Protein AF-A0A497NSB0-F1 (afdb_monomer_lite)

Structure (mmCIF, N/CA/C/O backbone):
data_AF-A0A497NSB0-F1
#
_entry.id   AF-A0A497NSB0-F1
#
loop_
_atom_site.group_PDB
_atom_site.id
_atom_site.type_symbol
_atom_site.label_atom_id
_atom_site.label_alt_id
_atom_site.label_comp_id
_atom_site.label_asym_id
_atom_site.label_entity_id
_atom_site.label_seq_id
_atom_site.pdbx_PDB_ins_code
_atom_site.Cartn_x
_atom_site.Cartn_y
_atom_site.Cartn_z
_atom_site.occupancy
_atom_site.B_iso_or_equiv
_atom_site.auth_seq_id
_atom_site.auth_comp_id
_atom_site.auth_asym_id
_atom_site.auth_atom_id
_atom_site.pdbx_PDB_model_num
ATOM 1 N N . MET A 1 1 ? -25.995 -7.754 39.606 1.00 36.12 1 MET A N 1
ATOM 2 C CA . MET A 1 1 ? -25.598 -6.367 39.966 1.00 36.12 1 MET A CA 1
ATOM 3 C C . MET A 1 1 ? -24.082 -6.170 40.110 1.00 36.12 1 MET A C 1
ATOM 5 O O . MET A 1 1 ? -23.607 -5.131 39.674 1.00 36.12 1 MET A O 1
ATOM 9 N N . LYS A 1 2 ? -23.304 -7.130 40.652 1.00 32.72 2 LYS A N 1
ATOM 10 C CA . LYS A 1 2 ? -21.825 -7.036 40.738 1.00 32.72 2 LYS A CA 1
ATOM 11 C C . LYS A 1 2 ? -21.114 -6.939 39.370 1.00 32.72 2 LYS A C 1
ATOM 13 O O . LYS A 1 2 ? -20.174 -6.161 39.252 1.00 32.72 2 LYS A O 1
ATOM 18 N N . ASP A 1 3 ? -21.610 -7.615 38.331 1.00 41.94 3 ASP A N 1
ATOM 19 C CA . ASP A 1 3 ? -20.994 -7.582 36.987 1.00 41.94 3 ASP A CA 1
ATOM 20 C C . ASP A 1 3 ? -21.084 -6.221 36.283 1.00 41.94 3 ASP A C 1
ATOM 22 O O . ASP A 1 3 ? -20.137 -5.790 35.626 1.00 41.94 3 ASP A O 1
ATOM 26 N N . ILE A 1 4 ? -22.181 -5.488 36.492 1.00 39.81 4 ILE A N 1
ATOM 27 C CA . ILE A 1 4 ? -22.395 -4.161 35.889 1.00 39.81 4 ILE A CA 1
ATOM 28 C C . ILE A 1 4 ? -21.372 -3.150 36.432 1.00 39.81 4 ILE A C 1
ATOM 30 O O . ILE A 1 4 ? -20.898 -2.282 35.699 1.00 39.81 4 ILE A O 1
ATOM 34 N N . PHE A 1 5 ? -20.983 -3.275 37.706 1.00 39.66 5 PHE A N 1
ATOM 35 C CA . PHE A 1 5 ? -19.960 -2.424 38.319 1.00 39.66 5 PHE A CA 1
ATOM 36 C C . PHE A 1 5 ? -18.545 -2.726 37.799 1.00 39.66 5 PHE A C 1
ATOM 38 O O . PHE A 1 5 ? -17.759 -1.797 37.602 1.00 39.66 5 PHE A O 1
ATOM 45 N N . GLU A 1 6 ? -18.222 -3.992 37.533 1.00 47.19 6 GLU A N 1
ATOM 46 C CA . GLU A 1 6 ? -16.928 -4.398 36.965 1.00 47.19 6 GLU A CA 1
ATOM 47 C C . GLU A 1 6 ? -16.789 -3.984 35.488 1.00 47.19 6 GLU A C 1
ATOM 49 O O . GLU A 1 6 ? -15.752 -3.453 35.083 1.00 47.19 6 GLU A O 1
ATOM 54 N N . GLU A 1 7 ? -17.846 -4.102 34.681 1.00 45.88 7 GLU A N 1
ATOM 55 C CA . GLU A 1 7 ? -17.851 -3.560 33.313 1.00 45.88 7 GLU A CA 1
ATOM 56 C C . GLU A 1 7 ? -17.841 -2.024 33.288 1.00 45.88 7 GLU A C 1
ATOM 58 O O . GLU A 1 7 ? -17.141 -1.413 32.476 1.00 45.88 7 GLU A O 1
ATOM 63 N N . ALA A 1 8 ? -18.525 -1.373 34.233 1.00 41.66 8 ALA A N 1
ATOM 64 C CA . ALA A 1 8 ? -18.481 0.077 34.396 1.00 41.66 8 ALA A CA 1
ATOM 65 C C . ALA A 1 8 ? -17.082 0.608 34.750 1.00 41.66 8 ALA A C 1
ATOM 67 O O . ALA A 1 8 ? -16.730 1.709 34.320 1.00 41.66 8 ALA A O 1
ATOM 68 N N . LYS A 1 9 ? -16.267 -0.148 35.499 1.00 46.84 9 LYS A N 1
ATOM 69 C CA . LYS A 1 9 ? -14.865 0.217 35.764 1.00 46.84 9 LYS A CA 1
ATOM 70 C C . LYS A 1 9 ? -14.025 0.214 34.486 1.00 46.84 9 LYS A C 1
ATOM 72 O O . LYS A 1 9 ? -13.183 1.095 34.329 1.00 46.84 9 LYS A O 1
ATOM 77 N N . LYS A 1 10 ? -14.282 -0.704 33.546 1.00 48.66 10 LYS A N 1
ATOM 78 C CA . LYS A 1 10 ? -13.582 -0.757 32.245 1.00 48.66 10 LYS A CA 1
ATOM 79 C C . LYS A 1 10 ? -13.880 0.472 31.371 1.00 48.66 10 LYS A C 1
ATOM 81 O O . LYS A 1 10 ? -13.028 0.900 30.599 1.00 48.66 10 LYS A O 1
ATOM 86 N N . LEU A 1 11 ? -15.049 1.090 31.556 1.00 44.16 11 LEU A N 1
ATOM 87 C CA . LEU A 1 11 ? -15.481 2.334 30.901 1.00 44.16 11 LEU A CA 1
ATOM 88 C C . LEU A 1 11 ? -14.906 3.618 31.526 1.00 44.16 11 LEU A C 1
ATOM 90 O O . LEU A 1 11 ? -15.090 4.699 30.967 1.00 44.16 11 LEU A O 1
ATOM 94 N N . LYS A 1 12 ? -14.224 3.541 32.676 1.00 46.94 12 LYS A N 1
ATOM 95 C CA . LYS A 1 12 ? -13.710 4.716 33.405 1.00 46.94 12 LYS A CA 1
ATOM 96 C C . LYS A 1 12 ? -12.605 5.466 32.650 1.00 46.94 12 LYS A C 1
ATOM 98 O O . LYS A 1 12 ? -12.445 6.665 32.849 1.00 46.94 12 LYS A O 1
ATOM 103 N N . ASN A 1 13 ? -11.900 4.770 31.759 1.00 47.97 13 ASN A N 1
ATOM 104 C CA . ASN A 1 13 ? -10.745 5.296 31.026 1.00 47.97 13 ASN A CA 1
ATOM 105 C C . ASN A 1 13 ? -11.011 5.498 29.527 1.00 47.97 13 ASN A C 1
ATOM 107 O O . ASN A 1 13 ? -10.082 5.785 28.775 1.00 47.97 13 ASN A O 1
ATOM 111 N N . VAL A 1 14 ? -12.257 5.328 29.078 1.00 47.72 14 VAL A N 1
ATOM 112 C CA . VAL A 1 14 ? -12.631 5.582 27.686 1.00 47.72 14 VAL A CA 1
ATOM 113 C C . VAL A 1 14 ? -13.105 7.033 27.584 1.00 47.72 14 VAL A C 1
ATOM 115 O O . VAL A 1 14 ? -13.925 7.498 28.372 1.00 47.72 14 VAL A O 1
ATOM 118 N N . TYR A 1 15 ? -12.536 7.777 26.643 1.00 49.31 15 TYR A N 1
ATOM 119 C CA . TYR A 1 15 ? -12.946 9.142 26.337 1.00 49.31 15 TYR A CA 1
ATOM 120 C C . TYR A 1 15 ? -13.558 9.145 24.940 1.00 49.31 15 TYR A C 1
ATOM 122 O O . TYR A 1 15 ? -12.988 8.567 24.015 1.00 49.31 15 TYR A O 1
ATOM 130 N N . LEU A 1 16 ? -14.723 9.769 24.788 1.00 43.72 16 LEU A N 1
ATOM 131 C CA . LEU A 1 16 ? -15.348 10.005 23.492 1.00 43.72 16 LEU A CA 1
ATOM 132 C C . LEU A 1 16 ? -15.053 11.429 23.046 1.00 43.72 16 LEU A C 1
ATOM 134 O O . LEU A 1 16 ? -15.130 12.364 23.842 1.00 43.72 16 LEU A O 1
ATOM 138 N N . GLN A 1 17 ? -14.721 11.583 21.772 1.00 40.31 17 GLN A N 1
ATOM 139 C CA . GLN A 1 17 ? -14.584 12.890 21.156 1.00 40.31 17 GLN A CA 1
ATOM 140 C C . GLN A 1 17 ? -15.981 13.402 20.790 1.00 40.31 17 GLN A C 1
ATOM 142 O O . GLN A 1 17 ? -16.708 12.751 20.042 1.00 40.31 17 GLN A O 1
ATOM 147 N N . LEU A 1 18 ? -16.362 14.534 21.370 1.00 44.06 18 LEU A N 1
ATOM 148 C CA . LEU A 1 18 ? -17.587 15.261 21.065 1.00 44.06 18 LEU A CA 1
ATOM 149 C C . LEU A 1 18 ? -17.454 15.961 19.706 1.00 44.06 18 LEU A C 1
ATOM 151 O O . LEU A 1 18 ? -16.346 16.186 19.217 1.00 44.06 18 LEU A O 1
ATOM 155 N N . GLU A 1 19 ? -18.582 16.351 19.114 1.00 37.16 19 GLU A N 1
ATOM 156 C CA . GLU A 1 19 ? -18.615 17.023 17.804 1.00 37.16 19 GLU A CA 1
ATOM 157 C C . GLU A 1 19 ? -17.865 18.366 17.777 1.00 37.16 19 GLU A C 1
ATOM 159 O O . GLU A 1 19 ? -17.423 18.807 16.723 1.00 37.16 19 GLU A O 1
ATOM 164 N N . ASP A 1 20 ? -17.649 18.991 18.936 1.00 41.91 20 ASP A N 1
ATOM 165 C CA . ASP A 1 20 ? -16.843 20.208 19.079 1.00 41.91 20 ASP A CA 1
ATOM 166 C C . ASP A 1 20 ? -15.342 19.938 19.314 1.00 41.91 20 ASP A C 1
ATOM 168 O O . ASP A 1 20 ? -14.581 20.841 19.666 1.00 41.91 20 ASP A O 1
ATOM 172 N N . GLY A 1 21 ? -14.911 18.686 19.146 1.00 37.88 21 GLY A N 1
ATOM 173 C CA . GLY A 1 21 ? -13.523 18.252 19.265 1.00 37.88 21 GLY A CA 1
ATOM 174 C C . GLY A 1 21 ? -13.048 17.990 20.695 1.00 37.88 21 GLY A C 1
ATOM 175 O O . GLY A 1 21 ? -11.923 17.511 20.870 1.00 37.88 21 GLY A O 1
ATOM 176 N N . ARG A 1 22 ? -13.870 18.254 21.721 1.00 44.09 22 ARG A N 1
ATOM 177 C CA . ARG A 1 22 ? -13.513 18.003 23.126 1.00 44.09 22 ARG A CA 1
ATOM 178 C C . ARG A 1 22 ? -13.652 16.529 23.487 1.00 44.09 22 ARG A C 1
ATOM 180 O O . ARG A 1 22 ? -14.533 15.836 22.998 1.00 44.09 22 ARG A O 1
ATOM 187 N N . TRP A 1 23 ? -12.806 16.053 24.395 1.00 45.69 23 TRP A N 1
ATOM 188 C CA . TRP A 1 23 ? -12.858 14.681 24.899 1.00 45.69 23 TRP A CA 1
ATOM 189 C C . TRP A 1 23 ? -13.659 14.619 26.201 1.00 45.69 23 TRP A C 1
ATOM 191 O O . TRP A 1 23 ? -13.337 15.317 27.161 1.00 45.69 23 TRP A O 1
ATOM 201 N N . ALA A 1 24 ? -14.690 13.777 26.242 1.00 45.97 24 ALA A N 1
ATOM 202 C CA . ALA A 1 24 ? -15.522 13.544 27.416 1.00 45.97 24 ALA A CA 1
ATOM 203 C C . ALA A 1 24 ? -15.362 12.098 27.909 1.00 45.97 24 ALA A C 1
ATOM 205 O O . ALA A 1 24 ? -15.424 11.173 27.099 1.00 45.97 24 ALA A O 1
ATOM 206 N N . PRO A 1 25 ? -15.174 11.862 29.218 1.00 48.34 25 PRO A N 1
ATOM 207 C CA . PRO A 1 25 ? -15.117 10.505 29.748 1.00 48.34 25 PRO A CA 1
ATOM 208 C C . PRO A 1 25 ? -16.469 9.806 29.546 1.00 48.34 25 PRO A C 1
ATOM 210 O O . PRO A 1 25 ? -17.513 10.413 29.777 1.00 48.34 25 PRO A O 1
ATOM 213 N N . THR A 1 26 ? -16.483 8.517 29.190 1.00 46.84 26 THR A N 1
ATOM 214 C CA . THR A 1 26 ? -17.727 7.727 29.024 1.00 46.84 26 THR A CA 1
ATOM 215 C C . THR A 1 26 ? -18.596 7.695 30.278 1.00 46.84 26 THR A C 1
ATOM 217 O O . THR A 1 26 ? -19.796 7.454 30.196 1.00 46.84 26 THR A O 1
ATOM 220 N N . LEU A 1 27 ? -18.020 7.984 31.446 1.00 46.16 27 LEU A N 1
ATOM 221 C CA . LEU A 1 27 ? -18.771 8.173 32.686 1.00 46.16 27 LEU A CA 1
ATOM 222 C C . LEU A 1 27 ? -19.719 9.380 32.648 1.00 46.16 27 LEU A C 1
ATOM 224 O O . LEU A 1 27 ? -20.759 9.323 33.289 1.00 46.16 27 LEU A O 1
ATOM 228 N N . ALA A 1 28 ? -19.409 10.426 31.876 1.00 43.34 28 ALA A N 1
ATOM 229 C CA . ALA A 1 28 ? -20.281 11.588 31.693 1.00 43.34 28 ALA A CA 1
ATOM 230 C C . ALA A 1 28 ? -21.483 11.303 30.768 1.00 43.34 28 ALA A C 1
ATOM 232 O O . ALA A 1 28 ? -22.428 12.085 30.738 1.00 43.34 28 ALA A O 1
ATOM 233 N N . LEU A 1 29 ? -21.456 10.188 30.027 1.00 41.75 29 LEU A N 1
ATOM 234 C CA . LEU A 1 29 ? -22.508 9.778 29.088 1.00 41.75 29 LEU A CA 1
ATOM 235 C C . LEU A 1 29 ? -23.541 8.834 29.700 1.00 41.75 29 LEU A C 1
ATOM 237 O O . LEU A 1 29 ? -24.549 8.541 29.067 1.00 41.75 29 LEU A O 1
ATOM 241 N N . LYS A 1 30 ? -23.348 8.406 30.951 1.00 42.56 30 LYS A N 1
ATOM 242 C CA . LYS A 1 30 ? -24.350 7.632 31.697 1.00 42.56 30 LYS A CA 1
ATOM 243 C C . LYS A 1 30 ? -25.571 8.467 32.118 1.00 42.56 30 LYS A C 1
ATOM 245 O O . LYS A 1 30 ? -26.375 7.989 32.903 1.00 42.56 30 LYS A O 1
ATOM 250 N N . CYS A 1 31 ? -25.691 9.707 31.644 1.00 45.09 31 CYS A N 1
ATOM 251 C CA . CYS A 1 31 ? -26.322 10.789 32.394 1.00 45.09 31 CYS A CA 1
ATOM 252 C C . CYS A 1 31 ? -27.455 11.529 31.666 1.00 45.09 31 CYS A C 1
ATOM 254 O O . CYS A 1 31 ? -27.660 12.698 31.983 1.00 45.09 31 CYS A O 1
ATOM 256 N N . MET A 1 32 ? -28.171 10.941 30.697 1.00 38.41 32 MET A N 1
ATOM 257 C CA . MET A 1 32 ? -29.323 11.630 30.084 1.00 38.41 32 MET A CA 1
ATOM 258 C C . MET A 1 32 ? -30.485 10.697 29.747 1.00 38.41 32 MET A C 1
ATOM 260 O O . MET A 1 32 ? -30.295 9.659 29.119 1.00 38.41 32 MET A O 1
ATOM 264 N N . GLU A 1 33 ? -31.689 11.123 30.139 1.00 38.66 33 GLU A N 1
ATOM 265 C CA . GLU A 1 33 ? -32.969 10.559 29.706 1.00 38.66 33 GLU A CA 1
ATOM 266 C C . GLU A 1 33 ? -33.046 10.490 28.174 1.00 38.66 33 GLU A C 1
ATOM 268 O O . GLU A 1 33 ? -32.711 11.441 27.460 1.00 38.66 33 GLU A O 1
ATOM 273 N N . THR A 1 34 ? -33.536 9.366 27.665 1.00 39.12 34 THR A N 1
ATOM 274 C CA . THR A 1 34 ? -33.601 9.035 26.236 1.00 39.12 34 THR A CA 1
ATOM 275 C C . THR A 1 34 ? -34.420 10.051 25.424 1.00 39.12 34 THR A C 1
ATOM 277 O O . THR A 1 34 ? -34.081 10.338 24.275 1.00 39.12 34 THR A O 1
ATOM 280 N N . GLU A 1 35 ? -35.459 10.650 26.022 1.00 40.38 35 GLU A N 1
ATOM 281 C CA . GLU A 1 35 ? -36.267 11.737 25.434 1.00 40.38 35 GLU A CA 1
ATOM 282 C C . GLU A 1 35 ? -35.458 13.033 25.256 1.00 40.38 35 GLU A C 1
ATOM 284 O O . GLU A 1 35 ? -35.566 13.697 24.223 1.00 40.38 35 GLU A O 1
ATOM 289 N N . PHE A 1 36 ? -34.579 13.365 26.208 1.00 41.31 36 PHE A N 1
ATOM 290 C CA . PHE A 1 36 ? -33.724 14.554 26.147 1.00 41.31 36 PHE A CA 1
ATOM 291 C C . PHE A 1 36 ? -32.676 14.440 25.028 1.00 41.31 36 PHE A C 1
ATOM 293 O O . PHE A 1 36 ? -32.419 15.402 24.301 1.00 41.31 36 PHE A O 1
ATOM 300 N N . VAL A 1 37 ? -32.125 13.238 24.832 1.00 41.31 37 VAL A N 1
ATOM 301 C CA . VAL A 1 37 ? -31.164 12.931 23.761 1.00 41.31 37 VAL A CA 1
ATOM 302 C C . VAL A 1 37 ? -31.851 12.912 22.386 1.00 41.31 37 VAL A C 1
ATOM 304 O O . VAL A 1 37 ? -31.350 13.521 21.439 1.00 41.31 37 VAL A O 1
ATOM 307 N N . LYS A 1 38 ? -33.037 12.296 22.265 1.00 39.12 38 LYS A N 1
ATOM 308 C CA . LYS A 1 38 ? -33.785 12.224 20.994 1.00 39.12 38 LYS A CA 1
ATOM 309 C C . LYS A 1 38 ? -34.320 13.582 20.517 1.00 39.12 38 LYS A C 1
ATOM 311 O O . LYS A 1 38 ? -34.254 13.864 19.318 1.00 39.12 38 LYS A O 1
ATOM 316 N N . LYS A 1 39 ? -34.802 14.452 21.417 1.00 37.38 39 LYS A N 1
ATOM 317 C CA . LYS A 1 39 ? -35.298 15.792 21.035 1.00 37.38 39 LYS A CA 1
ATOM 318 C C . LYS A 1 39 ? -34.188 16.773 20.651 1.00 37.38 39 LYS A C 1
ATOM 320 O O . LYS A 1 39 ? -34.422 17.598 19.773 1.00 37.38 39 LYS A O 1
ATOM 325 N N . LYS A 1 40 ? -32.990 16.685 21.246 1.00 36.66 40 LYS A N 1
ATOM 326 C CA . LYS A 1 40 ? -31.889 17.628 20.960 1.00 36.66 40 LYS A CA 1
ATOM 327 C C . LYS A 1 40 ? -30.960 17.231 19.815 1.00 36.66 40 LYS A C 1
ATOM 329 O O . LYS A 1 40 ? -30.409 18.118 19.176 1.00 36.66 40 LYS A O 1
ATOM 334 N N . ILE A 1 41 ? -30.796 15.940 19.515 1.00 39.97 41 ILE A N 1
ATOM 335 C CA . ILE A 1 41 ? -29.935 15.523 18.392 1.00 39.97 41 ILE A CA 1
ATOM 336 C C . ILE A 1 41 ? -30.597 15.819 17.037 1.00 39.97 41 ILE A C 1
ATOM 338 O O . ILE A 1 41 ? -29.901 16.080 16.062 1.00 39.97 41 ILE A O 1
ATOM 342 N N . SER A 1 42 ? -31.934 15.851 16.960 1.00 37.31 42 SER A N 1
ATOM 343 C CA . SER A 1 42 ? -32.616 16.140 15.691 1.00 37.31 42 SER A CA 1
ATOM 344 C C . SER A 1 42 ? -32.754 17.634 15.380 1.00 37.31 42 SER A C 1
ATOM 346 O O . SER A 1 42 ? -32.806 17.988 14.202 1.00 37.31 42 SER A O 1
ATOM 348 N N . LYS A 1 43 ? -32.785 18.526 16.385 1.00 34.41 43 LYS A N 1
ATOM 349 C CA . LYS A 1 43 ? -32.864 19.984 16.185 1.00 34.41 43 LYS A CA 1
ATOM 350 C C . LYS A 1 43 ? -32.191 20.744 17.343 1.00 34.41 43 LYS A C 1
ATOM 352 O O . LYS A 1 43 ? -32.698 20.740 18.457 1.00 34.41 43 LYS A O 1
ATOM 357 N N . TYR A 1 44 ? -31.120 21.473 17.021 1.00 33.12 44 TYR A N 1
ATOM 358 C CA . TYR A 1 44 ? -30.383 22.459 17.837 1.00 33.12 44 TYR A CA 1
ATOM 359 C C . TYR A 1 44 ? -29.307 21.962 18.826 1.00 33.12 44 TYR A C 1
ATOM 361 O O . TYR A 1 44 ? -29.580 21.494 19.929 1.00 33.12 44 TYR A O 1
ATOM 369 N N . PHE A 1 45 ? -28.056 22.230 18.426 1.00 37.50 45 PHE A N 1
ATOM 370 C CA . PHE A 1 45 ? -26.989 22.892 19.192 1.00 37.50 45 PHE A CA 1
ATOM 371 C C . PHE A 1 45 ? -27.120 22.928 20.726 1.00 37.50 45 PHE A C 1
ATOM 373 O O . PHE A 1 45 ? -28.032 23.533 21.281 1.00 37.50 45 PHE A O 1
ATOM 380 N N . GLY A 1 46 ? -26.063 22.456 21.395 1.00 43.50 46 GLY A N 1
ATOM 381 C CA . GLY A 1 46 ? -25.554 23.075 22.620 1.00 43.50 46 GLY A CA 1
ATOM 382 C C . GLY A 1 46 ? -26.423 22.902 23.865 1.00 43.50 46 GLY A C 1
ATOM 383 O O . GLY A 1 46 ? -27.454 23.543 24.060 1.00 43.50 46 GLY A O 1
ATOM 384 N N . ILE A 1 47 ? -25.957 22.090 24.806 1.00 41.09 47 ILE A N 1
ATOM 385 C CA . ILE A 1 47 ? -26.367 22.269 26.199 1.00 41.09 47 ILE A CA 1
ATOM 386 C C . ILE A 1 47 ? -25.664 23.542 26.697 1.00 41.09 47 ILE A C 1
ATOM 388 O O . ILE A 1 47 ? -24.432 23.602 26.632 1.00 41.09 47 ILE A O 1
ATOM 392 N N . PRO A 1 48 ? -26.395 24.570 27.168 1.00 45.34 48 PRO A N 1
ATOM 393 C CA . PRO A 1 48 ? -25.778 25.764 27.732 1.00 45.34 48 PRO A CA 1
ATOM 394 C C . PRO A 1 48 ? -24.838 25.382 28.880 1.00 45.34 48 PRO A C 1
ATOM 396 O O . PRO A 1 48 ? -25.201 24.570 29.732 1.00 45.34 48 PRO A O 1
ATOM 399 N N . ARG A 1 49 ? -23.638 25.976 28.942 1.00 45.91 49 ARG A N 1
ATOM 400 C CA . ARG A 1 49 ? -22.668 25.714 30.027 1.00 45.91 49 ARG A CA 1
ATOM 401 C C . ARG A 1 49 ? -23.298 25.852 31.418 1.00 45.91 49 ARG A C 1
ATOM 403 O O . ARG A 1 49 ? -22.987 25.059 32.297 1.00 45.91 49 ARG A O 1
ATOM 410 N N . SER A 1 50 ? -24.208 26.807 31.600 1.00 39.44 50 SER A N 1
ATOM 411 C CA . SER A 1 50 ? -24.956 27.017 32.846 1.00 39.44 50 SER A CA 1
ATOM 412 C C . SER A 1 50 ? -25.773 25.794 33.272 1.00 39.44 50 SER A C 1
ATOM 414 O O . SER A 1 50 ? -25.749 25.432 34.444 1.00 39.44 50 SER A O 1
ATOM 416 N N . MET A 1 51 ? -26.421 25.100 32.331 1.00 43.59 51 MET A N 1
ATOM 417 C CA . MET A 1 51 ? -27.141 23.854 32.615 1.00 43.59 51 MET A CA 1
ATOM 418 C C . MET A 1 51 ? -26.185 22.720 32.993 1.00 43.59 51 MET A C 1
ATOM 420 O O . MET A 1 51 ? -26.497 21.944 33.887 1.00 43.59 51 MET A O 1
ATOM 424 N N . ILE A 1 52 ? -24.996 22.652 32.383 1.00 46.41 52 ILE A N 1
ATOM 425 C CA . ILE A 1 52 ? -23.966 21.662 32.748 1.00 46.41 52 ILE A CA 1
ATOM 426 C C . ILE A 1 52 ? -23.474 21.898 34.182 1.00 46.41 52 ILE A C 1
ATOM 428 O O . ILE A 1 52 ? -23.342 20.946 34.953 1.00 46.41 52 ILE A O 1
ATOM 432 N N . PHE A 1 53 ? -23.222 23.156 34.558 1.00 44.50 53 PHE A N 1
ATOM 433 C CA . PHE A 1 53 ? -22.792 23.509 35.913 1.00 44.50 53 PHE A CA 1
ATOM 434 C C . PHE A 1 53 ? -23.887 23.266 36.953 1.00 44.50 53 PHE A C 1
ATOM 436 O O . PHE A 1 53 ? -23.595 22.693 38.001 1.00 44.50 53 PHE A O 1
ATOM 443 N N . ALA A 1 54 ? -25.138 23.624 36.651 1.00 42.19 54 ALA A N 1
ATOM 444 C CA . ALA A 1 54 ? -26.278 23.368 37.527 1.00 42.19 54 ALA A CA 1
ATOM 445 C C . ALA A 1 54 ? -26.505 21.864 37.735 1.00 42.19 54 ALA A C 1
ATOM 447 O O . ALA A 1 54 ? -26.606 21.410 38.870 1.00 42.19 54 ALA A O 1
ATOM 448 N N . LEU A 1 55 ? -26.482 21.070 36.660 1.00 45.72 55 LEU A N 1
ATOM 449 C CA . LEU A 1 55 ? -26.608 19.615 36.746 1.00 45.72 55 LEU A CA 1
ATOM 450 C C . LEU A 1 55 ? -25.450 19.008 37.553 1.00 45.72 55 LEU A C 1
ATOM 452 O O . LEU A 1 55 ? -25.667 18.181 38.430 1.00 45.72 55 LEU A O 1
ATOM 456 N N . SER A 1 56 ? -24.217 19.473 37.325 1.00 44.50 56 SER A N 1
ATOM 457 C CA . SER A 1 56 ? -23.041 19.033 38.090 1.00 44.50 56 SER A CA 1
ATOM 458 C C . SER A 1 56 ? -23.146 19.374 39.579 1.00 44.50 56 SER A C 1
ATOM 460 O O . SER A 1 56 ? -22.722 18.581 40.416 1.00 44.50 56 SER A O 1
ATOM 462 N N . TYR A 1 57 ? -23.696 20.542 39.920 1.00 42.44 57 TYR A N 1
ATOM 463 C CA . TYR A 1 57 ? -23.942 20.949 41.302 1.00 42.44 57 TYR A CA 1
ATOM 464 C C . TYR A 1 57 ? -25.004 20.060 41.961 1.00 42.44 57 TYR A C 1
ATOM 466 O O . TYR A 1 57 ? -24.748 19.506 43.027 1.00 42.44 57 TYR A O 1
ATOM 474 N N . LEU A 1 58 ? -26.142 19.847 41.295 1.00 39.94 58 LEU A N 1
ATOM 475 C CA . LEU A 1 58 ? -27.232 19.002 41.796 1.00 39.94 58 LEU A CA 1
ATOM 476 C C . LEU A 1 58 ? -26.782 17.553 42.026 1.00 39.94 58 LEU A C 1
ATOM 478 O O . LEU A 1 58 ? -27.122 16.962 43.045 1.00 39.94 58 LEU A O 1
ATOM 482 N N . LEU A 1 59 ? -25.950 17.008 41.133 1.00 45.16 59 LEU A N 1
ATOM 483 C CA . LEU A 1 59 ? -25.365 15.674 41.285 1.00 45.16 59 LEU A CA 1
ATOM 484 C C . LEU A 1 59 ? -24.352 15.600 42.437 1.00 45.16 59 LEU A C 1
ATOM 486 O O . LEU A 1 59 ? -24.361 14.638 43.198 1.00 45.16 59 LEU A O 1
ATOM 490 N N . LYS A 1 60 ? -23.481 16.610 42.594 1.00 43.91 60 LYS A N 1
ATOM 491 C CA . LYS A 1 60 ? -22.482 16.644 43.681 1.00 43.91 60 LYS A CA 1
ATOM 492 C C . LYS A 1 60 ? -23.111 16.748 45.066 1.00 43.91 60 LYS A C 1
ATOM 494 O O . LYS A 1 60 ? -22.566 16.192 46.010 1.00 43.91 60 LYS A O 1
ATOM 499 N N . GLN A 1 61 ? -24.216 17.476 45.178 1.00 44.41 61 GLN A N 1
ATOM 500 C CA . GLN A 1 61 ? -24.935 17.661 46.438 1.00 44.41 61 GLN A CA 1
ATOM 501 C C . GLN A 1 61 ? -25.959 16.544 46.712 1.00 44.41 61 GLN A C 1
ATOM 503 O O . GLN A 1 61 ? -26.642 16.580 47.729 1.00 44.41 61 GLN A O 1
ATOM 508 N N . GLY A 1 62 ? -26.088 15.557 45.815 1.00 36.50 62 GLY A N 1
ATOM 509 C CA . GLY A 1 62 ? -27.039 14.451 45.962 1.00 36.50 62 GLY A CA 1
ATOM 510 C C . GLY A 1 62 ? -28.507 14.836 45.741 1.00 36.50 62 GLY A C 1
ATOM 511 O O . GLY A 1 62 ? -29.392 14.034 46.015 1.00 36.50 62 GLY A O 1
ATOM 512 N N . TYR A 1 63 ? -28.781 16.039 45.226 1.00 36.47 63 TYR A N 1
ATOM 513 C CA . TYR A 1 63 ? -30.133 16.512 44.893 1.00 36.47 63 TYR A CA 1
ATOM 514 C C . TYR A 1 63 ? -30.676 15.929 43.585 1.00 36.47 63 TYR A C 1
ATOM 516 O O . TYR A 1 63 ? -31.861 16.055 43.290 1.00 36.47 63 TYR A O 1
ATOM 524 N N . ALA A 1 64 ? -29.8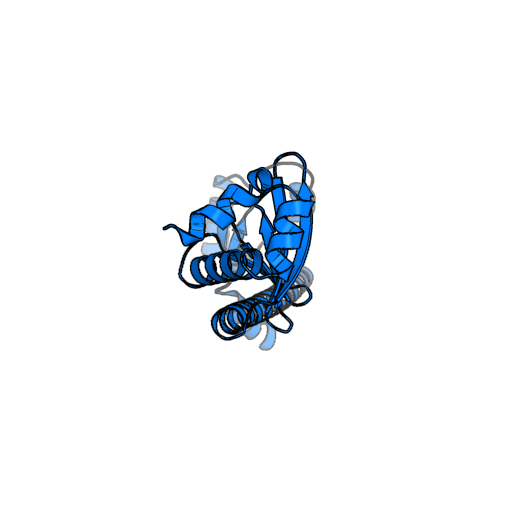12 15.301 42.794 1.00 35.88 64 ALA A N 1
ATOM 525 C CA . ALA A 1 64 ? -30.180 14.520 41.629 1.00 35.88 64 ALA A CA 1
ATOM 526 C C . ALA A 1 64 ? -29.381 13.213 41.634 1.00 35.88 64 ALA A C 1
ATOM 528 O O . ALA A 1 64 ? -28.206 13.197 42.004 1.00 35.88 64 ALA A O 1
ATOM 529 N N . GLU A 1 65 ? -30.003 12.126 41.188 1.00 40.53 65 GLU A N 1
ATOM 530 C CA . GLU A 1 65 ? -29.364 10.821 41.048 1.00 40.53 65 GLU A CA 1
ATOM 531 C C . GLU A 1 65 ? -29.407 10.396 39.578 1.00 40.53 65 GLU A C 1
ATOM 533 O O . GLU A 1 65 ? -30.452 10.443 38.928 1.00 40.53 65 GLU A O 1
ATOM 538 N N . ILE A 1 66 ? -28.262 9.976 39.039 1.00 49.12 66 ILE A N 1
ATOM 539 C CA . ILE A 1 66 ? -28.203 9.384 37.703 1.00 49.12 66 ILE A CA 1
ATOM 540 C C . ILE A 1 66 ? -28.548 7.906 37.834 1.00 49.12 66 ILE A C 1
ATOM 542 O O . ILE A 1 66 ? -27.724 7.101 38.275 1.00 49.12 66 ILE A O 1
ATOM 546 N N . LYS A 1 67 ? -29.757 7.537 37.414 1.00 47.12 67 LYS A N 1
ATOM 547 C CA . LYS A 1 67 ? -30.135 6.131 37.286 1.00 47.12 67 LYS A CA 1
ATOM 548 C C . LYS A 1 67 ? -29.576 5.582 35.982 1.00 47.12 67 LYS A C 1
ATOM 550 O O . LYS A 1 67 ? -29.905 6.060 34.901 1.00 47.12 67 LYS A O 1
ATOM 555 N N . VAL A 1 68 ? -28.727 4.563 36.094 1.00 49.88 68 VAL A N 1
ATOM 556 C CA . VAL A 1 68 ? -28.291 3.776 34.938 1.00 49.88 68 VAL A CA 1
ATOM 557 C C . VAL A 1 68 ? -29.525 3.062 34.401 1.00 49.88 68 VAL A C 1
ATOM 559 O O . VAL A 1 68 ? -30.028 2.144 35.047 1.00 49.88 68 VAL A O 1
ATOM 562 N N . THR A 1 69 ? -30.042 3.506 33.258 1.00 58.38 69 THR A N 1
ATOM 563 C CA . THR A 1 69 ? -31.141 2.797 32.602 1.00 58.38 69 THR A CA 1
ATOM 564 C C . THR A 1 69 ? -30.596 1.595 31.840 1.00 58.38 69 THR A C 1
ATOM 566 O O . THR A 1 69 ? -29.430 1.572 31.421 1.00 58.38 69 THR A O 1
ATOM 569 N N . GLN A 1 70 ? -31.445 0.586 31.662 1.00 52.81 70 GLN A N 1
ATOM 570 C CA . GLN A 1 70 ? -31.111 -0.595 30.874 1.00 52.81 70 GLN A CA 1
ATOM 571 C C . GLN A 1 70 ? -30.749 -0.202 29.431 1.00 52.81 70 GLN A C 1
ATOM 573 O O . GLN A 1 70 ? -29.759 -0.702 28.896 1.00 52.81 70 GLN A O 1
ATOM 578 N N . GLU A 1 71 ? -31.451 0.772 28.837 1.00 50.31 71 GLU A N 1
ATOM 579 C CA . GLU A 1 71 ? -31.149 1.221 27.472 1.00 50.31 71 GLU A CA 1
ATOM 580 C C . GLU A 1 71 ? -29.787 1.926 27.378 1.00 50.31 71 GLU A C 1
ATOM 582 O O . GLU A 1 71 ? -29.050 1.741 26.409 1.00 50.31 71 GLU A O 1
ATOM 587 N N . GLY A 1 72 ? -29.409 2.710 28.396 1.00 51.25 72 GLY A N 1
ATOM 588 C CA . GLY A 1 72 ? -28.097 3.360 28.454 1.00 51.25 72 GLY A CA 1
ATOM 589 C C . GLY A 1 72 ? -26.944 2.357 28.566 1.00 51.25 72 GLY A C 1
ATOM 590 O O . GLY A 1 72 ? -25.880 2.555 27.969 1.00 51.25 72 GLY A O 1
ATOM 591 N N . TYR A 1 73 ? -27.156 1.254 29.290 1.00 54.56 73 TYR A N 1
ATOM 592 C CA . TYR A 1 73 ? -26.202 0.147 29.363 1.00 54.56 73 TYR A CA 1
ATOM 593 C C . TYR A 1 73 ? -26.065 -0.575 28.013 1.00 54.56 73 TYR A C 1
ATOM 595 O O . TYR A 1 73 ? -24.944 -0.781 27.543 1.00 54.56 73 TYR A O 1
ATOM 603 N N . GLU A 1 74 ? -27.180 -0.897 27.355 1.00 57.12 74 GLU A N 1
ATOM 604 C CA . GLU A 1 74 ? -27.186 -1.565 26.046 1.00 57.12 74 GLU A CA 1
ATOM 605 C C . GLU A 1 74 ? -26.511 -0.721 24.958 1.00 57.12 74 GLU A C 1
ATOM 607 O O . GLU A 1 74 ? -25.695 -1.237 24.190 1.00 57.12 74 GLU A O 1
ATOM 612 N N . PHE A 1 75 ? -26.753 0.594 24.950 1.00 61.78 75 PHE A N 1
ATOM 613 C CA . PHE A 1 75 ? -26.074 1.527 24.049 1.00 61.78 75 PHE A CA 1
ATOM 614 C C . PHE A 1 75 ? -24.552 1.537 24.262 1.00 61.78 75 PHE A C 1
ATOM 616 O O . PHE A 1 75 ? -23.780 1.391 23.309 1.00 61.78 75 PHE A O 1
ATOM 623 N N . ALA A 1 76 ? -24.098 1.676 25.513 1.00 57.97 76 ALA A N 1
ATOM 624 C CA . ALA A 1 76 ? -22.671 1.698 25.833 1.00 57.97 76 ALA A CA 1
ATOM 625 C C . ALA A 1 76 ? -21.982 0.370 25.477 1.00 57.97 76 ALA A C 1
ATOM 627 O O . ALA A 1 76 ? -20.853 0.371 24.978 1.00 57.97 76 ALA A O 1
ATOM 628 N N . LYS A 1 77 ? -22.673 -0.756 25.690 1.00 59.66 77 LYS A N 1
ATOM 629 C CA . LYS A 1 77 ? -22.200 -2.093 25.322 1.00 59.66 77 LYS A CA 1
ATOM 630 C C . LYS A 1 77 ? -22.025 -2.232 23.807 1.00 59.66 77 LYS A C 1
ATOM 632 O O . LYS A 1 77 ? -20.931 -2.576 23.360 1.00 59.66 77 LYS A O 1
ATOM 637 N N . ALA A 1 78 ? -23.042 -1.880 23.018 1.00 60.38 78 ALA A N 1
ATOM 638 C CA . ALA A 1 78 ? -22.976 -1.937 21.555 1.00 60.38 78 ALA A CA 1
ATOM 639 C C . ALA A 1 78 ? -21.857 -1.044 20.982 1.00 60.38 78 ALA A C 1
ATOM 641 O O . ALA A 1 78 ? -21.133 -1.426 20.053 1.00 60.38 78 ALA A O 1
ATOM 642 N N . TYR A 1 79 ? -21.661 0.139 21.573 1.00 61.41 79 TYR A N 1
ATOM 643 C CA . TYR A 1 79 ? -20.585 1.045 21.183 1.00 61.41 79 TYR A CA 1
ATOM 644 C C . TYR A 1 79 ? -19.194 0.476 21.511 1.00 61.41 79 TYR A C 1
ATOM 646 O O . TYR A 1 79 ? -18.294 0.511 20.669 1.00 61.41 79 TYR A O 1
ATOM 654 N N . LEU A 1 80 ? -19.009 -0.092 22.709 1.00 66.31 80 LEU A N 1
ATOM 655 C CA . LEU A 1 80 ? -17.757 -0.744 23.110 1.00 66.31 80 LEU A CA 1
ATOM 656 C C . LEU A 1 80 ? -17.405 -1.934 22.217 1.00 66.31 80 LEU A C 1
ATOM 658 O O . LEU A 1 80 ? -16.246 -2.093 21.831 1.00 66.31 80 LEU A O 1
ATOM 662 N N . GLU A 1 81 ? -18.384 -2.770 21.879 1.00 70.12 81 GLU A N 1
ATOM 663 C CA . GLU A 1 81 ? -18.188 -3.903 20.972 1.00 70.12 81 GLU A CA 1
ATOM 664 C C . GLU A 1 81 ? -17.724 -3.424 19.591 1.00 70.12 81 GLU A C 1
ATOM 666 O O . GLU A 1 81 ? -16.717 -3.914 19.067 1.00 70.12 81 GLU A O 1
ATOM 671 N N . SER A 1 82 ? -18.373 -2.388 19.053 1.00 67.56 82 SER A N 1
ATOM 672 C CA . SER A 1 82 ? -17.998 -1.754 17.783 1.00 67.56 82 SER A CA 1
ATOM 673 C C . SER A 1 82 ? -16.588 -1.152 17.828 1.00 67.56 82 SER A C 1
ATOM 675 O O . SER A 1 82 ? -15.781 -1.350 16.911 1.00 67.56 82 SER A O 1
ATOM 677 N N . TYR A 1 83 ? -16.245 -0.460 18.919 1.00 67.00 83 TYR A N 1
ATOM 678 C CA . TYR A 1 83 ? -14.909 0.092 19.140 1.00 67.00 83 TYR A CA 1
ATOM 679 C C . TYR A 1 83 ? -13.843 -1.008 19.202 1.00 67.00 83 TYR A C 1
ATOM 681 O O . TYR A 1 83 ? -12.809 -0.910 18.538 1.00 67.00 83 TYR A O 1
ATOM 689 N N . ASN A 1 84 ? -14.102 -2.088 19.939 1.00 73.19 84 ASN A N 1
ATOM 690 C CA . ASN A 1 84 ? -13.182 -3.216 20.064 1.00 73.19 84 ASN A CA 1
ATOM 691 C C . ASN A 1 84 ? -12.947 -3.909 18.718 1.00 73.19 84 ASN A C 1
ATOM 693 O O . ASN A 1 84 ? -11.805 -4.233 18.382 1.00 73.19 84 ASN A O 1
ATOM 697 N N . GLN A 1 85 ? -13.996 -4.096 17.913 1.00 78.06 85 GLN A N 1
ATOM 698 C CA . GLN A 1 85 ? -13.858 -4.627 16.557 1.00 78.06 85 GLN A CA 1
ATOM 699 C C . GLN A 1 85 ? -13.019 -3.701 15.668 1.00 78.06 85 GLN A C 1
ATOM 701 O O . GLN A 1 85 ? -12.097 -4.165 14.991 1.00 78.06 85 GLN A O 1
ATOM 706 N N . ARG A 1 86 ? -13.275 -2.387 15.703 1.00 75.94 86 ARG A N 1
ATOM 707 C CA . ARG A 1 86 ? -12.491 -1.395 14.953 1.00 75.94 86 ARG A CA 1
ATOM 708 C C . ARG A 1 86 ? -11.023 -1.392 15.380 1.00 75.94 86 ARG A C 1
ATOM 710 O O . ARG A 1 86 ? -10.144 -1.413 14.521 1.00 75.94 86 ARG A O 1
ATOM 717 N N . SER A 1 87 ? -10.757 -1.429 16.682 1.00 76.56 87 SER A N 1
ATOM 718 C CA . SER A 1 87 ? -9.407 -1.486 17.247 1.00 76.56 87 SER A CA 1
ATOM 719 C C . SER A 1 87 ? -8.652 -2.740 16.786 1.00 76.56 87 SER A C 1
ATOM 721 O O . SER A 1 87 ? -7.529 -2.643 16.283 1.00 76.56 87 SER A O 1
ATOM 723 N N . LYS A 1 88 ? -9.300 -3.915 16.828 1.00 85.69 88 LYS A N 1
ATOM 724 C CA . LYS A 1 88 ? -8.733 -5.170 16.301 1.00 85.69 88 LYS A CA 1
ATOM 725 C C . LYS A 1 88 ? -8.394 -5.068 14.811 1.00 85.69 88 LYS A C 1
ATOM 727 O O . LYS A 1 88 ? -7.287 -5.439 14.417 1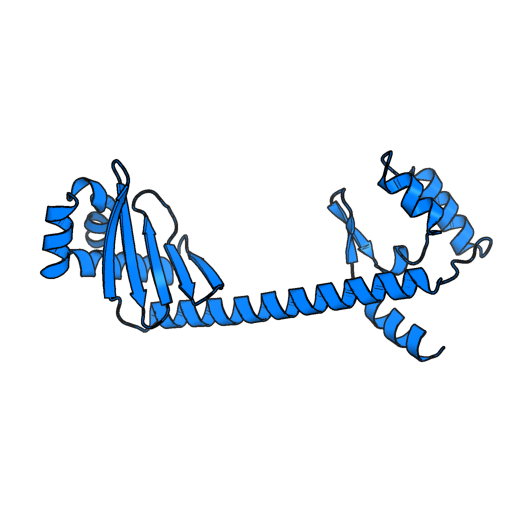.00 85.69 88 LYS A O 1
ATOM 732 N N . ARG A 1 89 ? -9.297 -4.518 13.988 1.00 86.25 89 ARG A N 1
ATOM 733 C CA . ARG A 1 89 ? -9.053 -4.301 12.547 1.00 86.25 89 ARG A CA 1
ATOM 734 C C . ARG A 1 89 ? -7.877 -3.353 12.304 1.00 86.25 89 ARG A C 1
ATOM 736 O O . ARG A 1 89 ? -7.018 -3.654 11.481 1.00 86.25 89 ARG A O 1
ATOM 743 N N . MET A 1 90 ? -7.794 -2.246 13.044 1.00 84.44 90 MET A N 1
ATOM 744 C CA . MET A 1 90 ? -6.684 -1.292 12.934 1.00 84.44 90 MET A CA 1
ATOM 745 C C . MET A 1 90 ? -5.340 -1.914 13.320 1.00 84.44 90 MET A C 1
ATOM 747 O O . MET A 1 90 ? -4.346 -1.690 12.630 1.00 84.44 90 MET A O 1
ATOM 751 N N . SER A 1 91 ? -5.313 -2.713 14.388 1.00 88.12 91 SER A N 1
ATOM 752 C CA . SER A 1 91 ? -4.112 -3.426 14.829 1.00 88.12 91 SER A CA 1
ATOM 753 C C . SER A 1 91 ? -3.651 -4.454 13.789 1.00 88.12 91 SER A C 1
ATOM 755 O O . SER A 1 91 ? -2.477 -4.471 13.413 1.00 88.12 91 SER A O 1
ATOM 757 N N . SER A 1 92 ? -4.584 -5.242 13.240 1.00 91.50 92 SER A N 1
ATOM 758 C CA . SER A 1 92 ? -4.289 -6.195 12.164 1.00 91.50 92 SER A CA 1
ATOM 759 C C . SER A 1 92 ? -3.749 -5.489 10.914 1.00 91.50 92 SER A C 1
ATOM 761 O O . SER A 1 92 ? -2.669 -5.828 10.430 1.00 91.50 92 SER A O 1
ATOM 763 N N . ALA A 1 93 ? -4.401 -4.408 10.469 1.00 91.44 93 ALA A N 1
ATOM 764 C CA . ALA A 1 93 ? -3.916 -3.604 9.348 1.00 91.44 93 ALA A CA 1
ATOM 765 C C . ALA A 1 93 ? -2.526 -3.003 9.620 1.00 91.44 93 ALA A C 1
ATOM 767 O O . ALA A 1 93 ? -1.686 -2.955 8.727 1.00 91.44 93 ALA A O 1
ATOM 768 N N . ALA A 1 94 ? -2.234 -2.561 10.846 1.00 92.00 94 ALA A N 1
ATOM 769 C CA . ALA A 1 94 ? -0.908 -2.062 11.205 1.00 92.00 94 ALA A CA 1
ATOM 770 C C . ALA A 1 94 ? 0.168 -3.160 11.145 1.00 92.00 94 ALA A C 1
ATOM 772 O O . ALA A 1 94 ? 1.277 -2.895 10.672 1.00 92.00 94 ALA A O 1
ATOM 773 N N . LYS A 1 95 ? -0.154 -4.384 11.585 1.00 95.06 95 LYS A N 1
ATOM 774 C CA . LYS A 1 95 ? 0.730 -5.552 11.459 1.00 95.06 95 LYS A CA 1
ATOM 775 C C . LYS A 1 95 ? 1.007 -5.864 9.987 1.00 95.06 95 LYS A C 1
ATOM 777 O O . LYS A 1 95 ? 2.172 -6.012 9.620 1.00 95.06 95 LYS A O 1
ATOM 782 N N . GLU A 1 96 ? -0.026 -5.853 9.149 1.00 95.88 96 GLU A N 1
ATOM 783 C CA . GLU A 1 96 ? 0.115 -6.105 7.713 1.00 95.88 96 GLU A CA 1
ATOM 784 C C . GLU A 1 96 ? 0.943 -5.017 7.020 1.00 95.88 96 GLU A C 1
ATOM 786 O O . GLU A 1 96 ? 1.889 -5.325 6.304 1.00 95.88 96 GLU A O 1
ATOM 791 N N . ARG A 1 97 ? 0.731 -3.731 7.333 1.00 94.75 97 ARG A N 1
ATOM 792 C CA . ARG A 1 97 ? 1.583 -2.650 6.798 1.00 94.75 97 ARG A CA 1
ATOM 793 C C . ARG A 1 97 ? 3.057 -2.822 7.169 1.00 94.75 97 ARG A C 1
ATOM 795 O O . ARG A 1 97 ? 3.927 -2.502 6.363 1.00 94.75 97 ARG A O 1
ATOM 802 N N . ARG A 1 98 ? 3.365 -3.300 8.382 1.00 95.69 98 ARG A N 1
ATOM 803 C CA . ARG A 1 98 ? 4.753 -3.595 8.790 1.00 95.69 98 ARG A CA 1
ATOM 804 C C . ARG A 1 98 ? 5.330 -4.766 7.997 1.00 95.69 98 ARG A C 1
ATOM 806 O O . ARG A 1 98 ? 6.476 -4.673 7.567 1.00 95.69 98 ARG A O 1
ATOM 813 N N . ARG A 1 99 ? 4.543 -5.823 7.773 1.00 96.94 99 ARG A N 1
ATOM 814 C CA . ARG A 1 99 ? 4.922 -6.955 6.915 1.00 96.94 99 ARG A CA 1
ATOM 815 C C . ARG A 1 99 ? 5.203 -6.483 5.488 1.00 96.94 99 ARG A C 1
ATOM 817 O O . ARG A 1 99 ? 6.304 -6.705 5.006 1.00 96.94 99 ARG A O 1
ATOM 824 N N . MET A 1 100 ? 4.275 -5.758 4.863 1.00 97.44 100 MET A N 1
ATOM 825 C CA . MET A 1 100 ? 4.425 -5.239 3.497 1.00 97.44 100 MET A CA 1
ATOM 826 C C . MET A 1 100 ? 5.698 -4.405 3.328 1.00 97.44 100 MET A C 1
ATOM 828 O O . MET A 1 100 ? 6.425 -4.542 2.352 1.00 97.44 100 MET A O 1
ATOM 832 N N . ARG A 1 101 ? 5.994 -3.548 4.312 1.00 95.06 101 ARG A N 1
ATOM 833 C CA . ARG A 1 101 ? 7.218 -2.738 4.348 1.00 95.06 101 ARG A CA 1
ATOM 834 C C . ARG A 1 101 ? 8.488 -3.584 4.401 1.00 95.06 101 ARG A C 1
ATOM 836 O O . ARG A 1 101 ? 9.469 -3.220 3.766 1.00 95.06 101 ARG A O 1
ATOM 843 N N . ARG A 1 102 ? 8.474 -4.686 5.154 1.00 96.56 102 ARG A N 1
ATOM 844 C CA . ARG A 1 102 ? 9.588 -5.639 5.213 1.00 96.56 102 ARG A CA 1
ATOM 845 C C . ARG A 1 102 ? 9.755 -6.368 3.881 1.00 96.56 102 ARG A C 1
ATOM 847 O O . ARG A 1 102 ? 10.853 -6.381 3.346 1.00 96.56 102 ARG A O 1
ATOM 854 N N . VAL A 1 103 ? 8.660 -6.871 3.311 1.00 96.94 103 VAL A N 1
ATOM 855 C CA . VAL A 1 103 ? 8.653 -7.535 1.998 1.00 96.94 103 VAL A CA 1
ATOM 856 C C . VAL A 1 103 ? 9.232 -6.613 0.923 1.00 96.94 103 VAL A C 1
ATOM 858 O O . VAL A 1 103 ? 10.178 -6.994 0.242 1.00 96.94 103 VAL A O 1
ATOM 861 N N . ALA A 1 104 ? 8.771 -5.361 0.849 1.00 96.25 104 ALA A N 1
ATOM 862 C CA . ALA A 1 104 ? 9.304 -4.375 -0.092 1.00 96.25 104 ALA A CA 1
ATOM 863 C C . ALA A 1 104 ? 10.799 -4.063 0.121 1.00 96.25 104 ALA A C 1
ATOM 865 O O . ALA A 1 104 ? 11.488 -3.681 -0.823 1.00 96.25 104 ALA A O 1
ATOM 866 N N . LEU A 1 105 ? 11.317 -4.210 1.347 1.00 95.19 105 LEU A N 1
ATOM 867 C CA . LEU A 1 105 ? 12.734 -4.007 1.666 1.00 95.19 105 LEU A CA 1
ATOM 868 C C . LEU A 1 105 ? 13.628 -5.194 1.309 1.00 95.19 105 LEU A C 1
ATOM 870 O O . LEU A 1 105 ? 14.799 -4.977 1.017 1.00 95.19 105 LEU A O 1
ATOM 874 N N . GLU A 1 106 ? 13.110 -6.414 1.363 1.00 95.62 106 GLU A N 1
ATOM 875 C CA . GLU A 1 106 ? 13.919 -7.635 1.260 1.00 95.62 106 GLU A CA 1
ATOM 876 C C . GLU A 1 106 ? 13.787 -8.318 -0.102 1.00 95.62 106 GLU A C 1
ATOM 878 O O . GLU A 1 106 ? 14.731 -8.952 -0.568 1.00 95.62 106 GLU A O 1
ATOM 883 N N . LYS A 1 107 ? 12.626 -8.202 -0.750 1.00 97.50 107 LYS A N 1
ATOM 884 C CA . LYS A 1 107 ? 12.323 -8.927 -1.985 1.00 97.50 107 LYS A CA 1
ATOM 885 C C . LYS A 1 107 ? 12.704 -8.126 -3.237 1.00 97.50 107 LYS A C 1
ATOM 887 O O . LYS A 1 107 ? 12.730 -6.887 -3.196 1.00 97.50 107 LYS A O 1
ATOM 892 N N . PRO A 1 108 ? 12.999 -8.819 -4.353 1.00 96.31 108 PRO A N 1
ATOM 893 C CA . PRO A 1 108 ? 13.218 -8.175 -5.640 1.00 96.31 108 PRO A CA 1
ATOM 894 C C . PRO A 1 108 ? 11.911 -7.592 -6.184 1.00 96.31 108 PRO A C 1
ATOM 896 O O . PRO A 1 108 ? 10.832 -8.153 -5.987 1.00 96.31 108 PRO A O 1
ATOM 899 N N . PHE A 1 109 ? 12.025 -6.458 -6.868 1.00 97.56 109 PHE A N 1
ATOM 900 C CA . PHE A 1 109 ? 10.909 -5.819 -7.554 1.00 97.56 109 PHE A CA 1
ATOM 901 C C . PHE A 1 109 ? 10.680 -6.466 -8.919 1.00 97.56 109 PHE A C 1
ATOM 903 O O . PHE A 1 109 ? 11.635 -6.696 -9.658 1.00 97.56 109 PHE A O 1
ATOM 910 N N . SER A 1 110 ? 9.417 -6.696 -9.268 1.00 96.69 110 SER A N 1
ATOM 911 C CA . SER A 1 110 ? 9.006 -7.110 -10.611 1.00 96.69 110 SER A CA 1
ATOM 912 C C . SER A 1 110 ? 8.093 -6.053 -11.222 1.00 96.69 110 SER A C 1
ATOM 914 O O . SER A 1 110 ? 7.099 -5.653 -10.610 1.00 96.69 110 SER A O 1
ATOM 916 N N . LEU A 1 111 ? 8.443 -5.586 -12.421 1.00 96.25 111 LEU A N 1
ATOM 917 C CA . LEU A 1 111 ? 7.619 -4.665 -13.197 1.00 96.25 111 LEU A CA 1
ATOM 918 C C . LEU A 1 111 ? 6.442 -5.437 -13.809 1.00 96.25 111 LEU A C 1
ATOM 920 O O . LEU A 1 111 ? 6.655 -6.455 -14.455 1.00 96.25 111 LEU A O 1
ATOM 924 N N . ASP A 1 112 ? 5.220 -4.942 -13.622 1.00 95.69 112 ASP A N 1
ATOM 925 C CA . ASP A 1 112 ? 4.008 -5.526 -14.215 1.00 95.69 112 ASP A CA 1
ATOM 926 C C . ASP A 1 112 ? 3.611 -4.747 -15.474 1.00 95.69 112 ASP A C 1
ATOM 928 O O . ASP A 1 112 ? 3.662 -5.244 -16.599 1.00 95.69 112 ASP A O 1
ATOM 932 N N . LYS A 1 113 ? 3.268 -3.467 -15.301 1.00 94.88 113 LYS A N 1
ATOM 933 C CA . LYS A 1 113 ? 2.816 -2.615 -16.403 1.00 94.88 113 LYS A CA 1
ATOM 934 C C . LYS A 1 113 ? 3.069 -1.144 -16.137 1.00 94.88 113 LYS A C 1
ATOM 936 O O . LYS A 1 113 ? 3.178 -0.698 -14.995 1.00 94.88 113 LYS A O 1
ATOM 941 N N . ILE A 1 114 ? 3.061 -0.370 -17.215 1.00 95.62 114 ILE A N 1
ATOM 942 C CA . ILE A 1 114 ? 3.087 1.089 -17.161 1.00 95.62 114 ILE A CA 1
ATOM 943 C C . ILE A 1 114 ? 1.856 1.623 -17.880 1.00 95.62 114 ILE A C 1
ATOM 945 O O . ILE A 1 114 ? 1.641 1.348 -19.060 1.00 95.62 114 ILE A O 1
ATOM 949 N N . VAL A 1 115 ? 1.043 2.388 -17.155 1.00 93.62 115 VAL A N 1
ATOM 950 C CA . VAL A 1 115 ? -0.180 2.993 -17.680 1.00 93.62 115 VAL A CA 1
ATOM 951 C C . VAL A 1 115 ? 0.065 4.485 -17.912 1.00 93.62 115 VAL A C 1
ATOM 953 O O . VAL A 1 115 ? 0.327 5.210 -16.947 1.00 93.62 115 VAL A O 1
ATOM 956 N N . PRO A 1 116 ? 0.002 4.970 -19.163 1.00 90.56 116 PRO A N 1
ATOM 957 C CA . PRO A 1 116 ? 0.080 6.396 -19.444 1.00 90.56 116 PRO A CA 1
ATOM 958 C C . PRO A 1 116 ? -1.171 7.126 -18.932 1.00 90.56 116 PRO A C 1
ATOM 960 O O . PRO A 1 116 ? -2.294 6.705 -19.193 1.00 90.56 116 PRO A O 1
ATOM 963 N N . CYS A 1 117 ? -0.969 8.260 -18.266 1.00 85.56 117 CYS A N 1
ATOM 964 C CA . CYS A 1 117 ? -2.015 9.144 -17.753 1.00 85.56 117 CYS A CA 1
ATOM 965 C C . CYS A 1 117 ? -1.718 10.590 -18.184 1.00 85.56 117 CYS A C 1
ATOM 967 O O . CYS A 1 117 ? -0.991 11.314 -17.499 1.00 85.56 117 CYS A O 1
ATOM 969 N N . GLY A 1 118 ? -2.251 11.019 -19.333 1.00 84.19 118 GLY A N 1
ATOM 970 C CA . GLY A 1 118 ? -1.981 12.351 -19.889 1.00 84.19 118 GLY A CA 1
ATOM 971 C C . GLY A 1 118 ? -0.489 12.558 -20.181 1.00 84.19 118 GLY A C 1
ATOM 972 O O . GLY A 1 118 ? 0.114 11.770 -20.906 1.00 84.19 118 GLY A O 1
ATOM 973 N N . SER A 1 119 ? 0.113 13.592 -19.590 1.00 84.31 119 SER A N 1
ATOM 974 C CA . SER A 1 119 ? 1.558 13.874 -19.660 1.00 84.31 119 SER A CA 1
ATOM 975 C C . SER A 1 119 ? 2.409 13.044 -18.686 1.00 84.31 119 SER A C 1
ATOM 977 O O . SER A 1 119 ? 3.625 13.202 -18.640 1.00 84.31 119 SER A O 1
ATOM 979 N N . SER A 1 120 ? 1.785 12.156 -17.915 1.00 86.88 120 SER A N 1
ATOM 980 C CA . SER A 1 120 ? 2.419 11.357 -16.869 1.00 86.88 120 SER A CA 1
ATOM 981 C C . SER A 1 120 ? 2.251 9.857 -17.140 1.00 86.88 120 SER A C 1
ATOM 983 O O . SER A 1 120 ? 1.547 9.440 -18.063 1.00 86.88 120 SER A O 1
ATOM 985 N N . ALA A 1 121 ? 2.900 9.030 -16.333 1.00 91.44 121 ALA A N 1
ATOM 986 C CA . ALA A 1 121 ? 2.707 7.587 -16.297 1.00 91.44 121 ALA A CA 1
ATOM 987 C C . ALA A 1 121 ? 2.631 7.058 -14.857 1.00 91.44 121 ALA A C 1
ATOM 989 O O . ALA A 1 121 ? 3.289 7.581 -13.948 1.00 91.44 121 ALA A O 1
ATOM 990 N N . THR A 1 122 ? 1.833 6.008 -14.668 1.00 94.44 122 THR A N 1
ATOM 991 C CA . THR A 1 122 ? 1.755 5.233 -13.426 1.00 94.44 122 THR A CA 1
ATOM 992 C C . THR A 1 122 ? 2.376 3.865 -13.654 1.00 94.44 122 THR A C 1
ATOM 994 O O . THR A 1 122 ? 1.981 3.136 -14.564 1.00 94.44 122 THR A O 1
ATOM 997 N N . ILE A 1 123 ? 3.362 3.536 -12.832 1.00 95.50 123 ILE A N 1
ATOM 998 C CA . ILE A 1 123 ? 4.089 2.274 -12.859 1.00 95.50 123 ILE A CA 1
ATOM 999 C C . ILE A 1 123 ? 3.460 1.341 -11.834 1.00 95.50 123 ILE A C 1
ATOM 1001 O O . ILE A 1 123 ? 3.292 1.707 -10.667 1.00 95.50 123 ILE A O 1
ATOM 1005 N N . PHE A 1 124 ? 3.143 0.134 -12.283 1.00 97.06 124 PHE A N 1
ATOM 1006 C CA . PHE A 1 124 ? 2.662 -0.956 -11.457 1.00 97.06 124 PHE A CA 1
ATOM 1007 C C . PHE A 1 124 ? 3.705 -2.065 -11.420 1.00 97.06 124 PHE A C 1
ATOM 1009 O O . PHE A 1 124 ? 4.321 -2.402 -12.432 1.00 97.06 124 PHE A O 1
ATOM 1016 N N . GLY A 1 125 ? 3.880 -2.644 -10.244 1.00 97.31 125 GLY A N 1
ATOM 1017 C CA . GLY A 1 125 ? 4.739 -3.798 -10.039 1.00 97.31 125 GLY A CA 1
ATOM 1018 C C . GLY A 1 125 ? 4.415 -4.481 -8.726 1.00 97.31 125 GLY A C 1
ATOM 1019 O O . GLY A 1 125 ? 3.400 -4.184 -8.090 1.00 97.31 125 GLY A O 1
ATOM 1020 N N . PHE A 1 126 ? 5.277 -5.396 -8.310 1.00 97.50 126 PHE A N 1
ATOM 1021 C CA . PHE A 1 126 ? 5.069 -6.153 -7.086 1.00 97.50 126 PHE A CA 1
ATOM 1022 C C . PHE A 1 126 ? 6.380 -6.600 -6.441 1.00 97.50 126 PHE A C 1
ATOM 1024 O O . PHE A 1 126 ? 7.401 -6.797 -7.102 1.00 97.50 126 PHE A O 1
ATOM 1031 N N . TYR A 1 127 ? 6.316 -6.758 -5.122 1.00 97.50 127 TYR A N 1
ATOM 1032 C CA . TYR A 1 127 ? 7.274 -7.490 -4.307 1.00 97.50 127 TYR A CA 1
ATOM 1033 C C . TYR A 1 127 ? 6.550 -8.715 -3.759 1.00 97.50 127 TYR A C 1
ATOM 1035 O O . TYR A 1 127 ? 5.801 -8.586 -2.792 1.00 97.50 127 TYR A O 1
ATOM 1043 N N . GLU A 1 128 ? 6.751 -9.881 -4.375 1.00 95.38 128 GLU A N 1
ATOM 1044 C CA . GLU A 1 128 ? 6.011 -11.099 -4.010 1.00 95.38 128 GLU A CA 1
ATOM 1045 C C . GLU A 1 128 ? 4.486 -10.855 -4.072 1.00 95.38 128 GLU A C 1
ATOM 1047 O O . GLU A 1 128 ? 3.967 -10.577 -5.151 1.00 95.38 128 GLU A O 1
ATOM 1052 N N . ASP A 1 129 ? 3.771 -10.896 -2.945 1.00 94.00 129 ASP A N 1
ATOM 1053 C CA . ASP A 1 129 ? 2.326 -10.655 -2.848 1.00 94.00 129 ASP A CA 1
ATOM 1054 C C . ASP A 1 129 ? 1.945 -9.174 -2.633 1.00 94.00 129 ASP A C 1
ATOM 1056 O O . ASP A 1 129 ? 0.763 -8.823 -2.578 1.00 94.00 129 ASP A O 1
ATOM 1060 N N . VAL A 1 130 ? 2.930 -8.278 -2.519 1.00 97.44 130 VAL A N 1
ATOM 1061 C CA . VAL A 1 130 ? 2.716 -6.850 -2.260 1.00 97.44 130 VAL A CA 1
ATOM 1062 C C . VAL A 1 130 ? 2.749 -6.067 -3.562 1.00 97.44 130 VAL A C 1
ATOM 1064 O O . VAL A 1 130 ? 3.809 -5.814 -4.130 1.00 97.44 130 VAL A O 1
ATOM 1067 N N . THR A 1 131 ? 1.583 -5.601 -3.995 1.00 97.62 131 THR A N 1
ATOM 1068 C CA . THR A 1 131 ? 1.462 -4.717 -5.160 1.00 97.62 131 THR A CA 1
ATOM 1069 C C . THR A 1 131 ? 1.995 -3.317 -4.858 1.00 97.62 131 THR A C 1
ATOM 1071 O O . THR A 1 131 ? 1.842 -2.792 -3.750 1.00 97.62 131 THR A O 1
ATOM 1074 N N . VAL A 1 132 ? 2.616 -2.712 -5.866 1.00 97.62 132 VAL A N 1
ATOM 1075 C CA . VAL A 1 132 ? 3.252 -1.397 -5.832 1.00 97.62 132 VAL A CA 1
ATOM 1076 C C . VAL A 1 132 ? 2.657 -0.549 -6.945 1.00 97.62 132 VAL A C 1
ATOM 1078 O O . VAL A 1 132 ? 2.600 -0.973 -8.096 1.00 97.62 132 VAL A O 1
ATOM 1081 N N . GLU A 1 133 ? 2.259 0.667 -6.602 1.00 96.56 133 GLU A N 1
ATOM 1082 C CA . GLU A 1 133 ? 1.778 1.673 -7.539 1.00 96.56 133 GLU A CA 1
ATOM 1083 C C . GLU A 1 133 ? 2.564 2.968 -7.307 1.00 96.56 133 GLU A C 1
ATOM 1085 O O . GLU A 1 133 ? 2.580 3.515 -6.195 1.00 96.56 133 GLU A O 1
ATOM 1090 N N . VAL A 1 134 ? 3.240 3.444 -8.355 1.00 94.38 134 VAL A N 1
ATOM 1091 C CA . VAL A 1 134 ? 4.034 4.675 -8.327 1.00 94.38 134 VAL A CA 1
ATOM 1092 C C . VAL A 1 134 ? 3.636 5.572 -9.487 1.00 94.38 134 VAL A C 1
ATOM 1094 O O . VAL A 1 134 ? 3.832 5.235 -10.652 1.00 94.38 134 VAL A O 1
ATOM 1097 N N . SER A 1 135 ? 3.096 6.744 -9.170 1.00 89.00 135 SER A N 1
ATOM 1098 C CA . SER A 1 135 ? 2.780 7.760 -10.170 1.00 89.00 135 SER A CA 1
ATOM 1099 C C . SER A 1 135 ? 3.941 8.738 -10.323 1.00 89.00 135 SER A C 1
ATOM 1101 O O . SER A 1 135 ? 4.501 9.217 -9.337 1.00 89.00 135 SER A O 1
ATOM 1103 N N . SER A 1 136 ? 4.270 9.085 -11.565 1.00 78.75 136 SER A N 1
ATOM 1104 C CA . SER A 1 136 ? 5.239 10.147 -11.879 1.00 78.75 136 SER A CA 1
ATOM 1105 C C . SER A 1 136 ? 4.811 11.518 -11.340 1.00 78.75 136 SER A C 1
ATOM 1107 O O . SER A 1 136 ? 5.678 12.297 -10.948 1.00 78.75 136 SER A O 1
ATOM 1109 N N . PHE A 1 137 ? 3.505 11.782 -11.214 1.00 77.06 137 PHE A N 1
ATOM 1110 C CA . PHE A 1 137 ? 2.973 13.019 -10.626 1.00 77.06 137 PHE A CA 1
ATOM 1111 C C . PHE A 1 137 ? 2.832 12.939 -9.094 1.00 77.06 137 PHE A C 1
ATOM 1113 O O . PHE A 1 137 ? 2.955 13.935 -8.389 1.00 77.06 137 PHE A O 1
ATOM 1120 N N . GLY A 1 138 ? 2.593 11.743 -8.551 1.00 71.81 138 GLY A N 1
ATOM 1121 C CA . GLY A 1 138 ? 2.362 11.548 -7.119 1.00 71.81 138 GLY A CA 1
ATOM 1122 C C . GLY A 1 138 ? 3.648 11.543 -6.286 1.00 71.81 138 GLY A C 1
ATOM 1123 O O . GLY A 1 138 ? 4.573 10.779 -6.550 1.00 71.81 138 GLY A O 1
ATOM 1124 N N . HIS A 1 139 ? 3.704 12.317 -5.202 1.00 77.56 139 HIS A N 1
ATOM 1125 C CA . HIS A 1 139 ? 4.830 12.294 -4.249 1.00 77.56 139 HIS A CA 1
ATOM 1126 C C . HIS A 1 139 ? 4.819 11.087 -3.296 1.00 77.56 139 HIS A C 1
ATOM 1128 O O . HIS A 1 139 ? 5.516 11.083 -2.284 1.00 77.56 139 HIS A O 1
ATOM 1134 N N . TYR A 1 140 ? 4.004 10.072 -3.5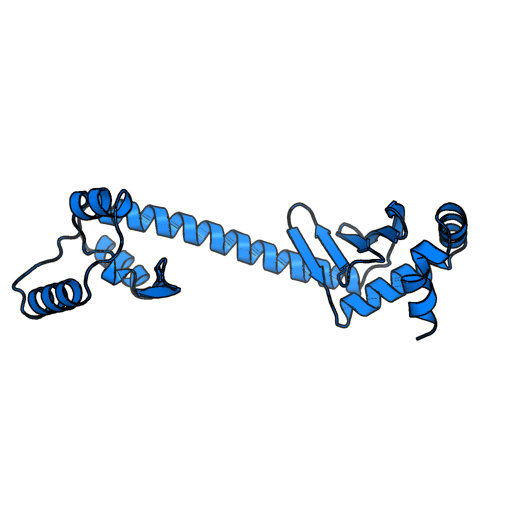78 1.00 89.12 140 TYR A N 1
ATOM 1135 C CA . TYR A 1 140 ? 3.879 8.896 -2.737 1.00 89.12 140 TYR A CA 1
ATOM 1136 C C . TYR A 1 140 ? 3.853 7.609 -3.555 1.00 89.12 140 TYR A C 1
ATOM 1138 O O . TYR A 1 140 ? 3.390 7.565 -4.691 1.00 89.12 140 TYR A O 1
ATOM 1146 N N . ILE A 1 141 ? 4.332 6.551 -2.917 1.00 94.25 141 ILE A N 1
ATOM 1147 C CA . ILE A 1 141 ? 4.269 5.169 -3.367 1.00 94.25 141 ILE A CA 1
ATOM 1148 C C . ILE A 1 141 ? 3.155 4.499 -2.589 1.00 94.25 141 ILE A C 1
ATOM 1150 O O . ILE A 1 141 ? 3.081 4.618 -1.361 1.00 94.25 141 ILE A O 1
ATOM 1154 N N . LYS A 1 142 ? 2.290 3.786 -3.294 1.00 96.62 142 LYS A N 1
ATOM 1155 C CA . LYS A 1 142 ? 1.207 3.025 -2.691 1.00 96.62 142 LYS A CA 1
ATOM 1156 C C . LYS A 1 142 ? 1.573 1.549 -2.724 1.00 96.62 142 LYS A C 1
ATOM 1158 O O . LYS A 1 142 ? 1.779 0.976 -3.786 1.00 96.62 142 LYS A O 1
ATOM 1163 N N . LEU A 1 143 ? 1.655 0.949 -1.542 1.00 96.69 143 LEU A N 1
ATOM 1164 C CA . LEU A 1 143 ? 1.754 -0.493 -1.364 1.00 96.69 143 LEU A CA 1
ATOM 1165 C C . LEU A 1 143 ? 0.369 -1.039 -1.022 1.00 96.69 143 LEU A C 1
ATOM 1167 O O . LEU A 1 143 ? -0.328 -0.447 -0.188 1.00 96.69 143 LEU A O 1
ATOM 1171 N N . LYS A 1 144 ? -0.010 -2.178 -1.599 1.00 97.06 144 LYS A N 1
ATOM 1172 C CA . LYS A 1 144 ? -1.281 -2.846 -1.298 1.00 97.06 144 LYS A CA 1
ATOM 1173 C C . LYS A 1 144 ? -1.114 -4.368 -1.198 1.00 97.06 144 LYS A C 1
ATOM 1175 O O . LYS A 1 144 ? -0.476 -4.978 -2.050 1.00 97.06 144 LYS A O 1
ATOM 1180 N N . SER A 1 145 ? -1.712 -4.946 -0.157 1.00 96.19 145 SER A N 1
ATOM 1181 C CA . SER A 1 145 ? -1.824 -6.390 0.098 1.00 96.19 145 SER A CA 1
ATOM 1182 C C . SER A 1 145 ? -3.259 -6.669 0.553 1.00 96.19 145 SER A C 1
ATOM 1184 O O . SER A 1 145 ? -3.698 -6.130 1.574 1.00 96.19 145 SER A O 1
ATOM 1186 N N . GLY A 1 146 ? -4.026 -7.417 -0.247 1.00 92.12 146 GLY A N 1
ATOM 1187 C CA . GLY A 1 146 ? -5.473 -7.573 -0.049 1.00 92.12 146 GLY A CA 1
ATOM 1188 C C . GLY A 1 146 ? -6.185 -6.216 0.076 1.00 92.12 146 GLY A C 1
ATOM 1189 O O .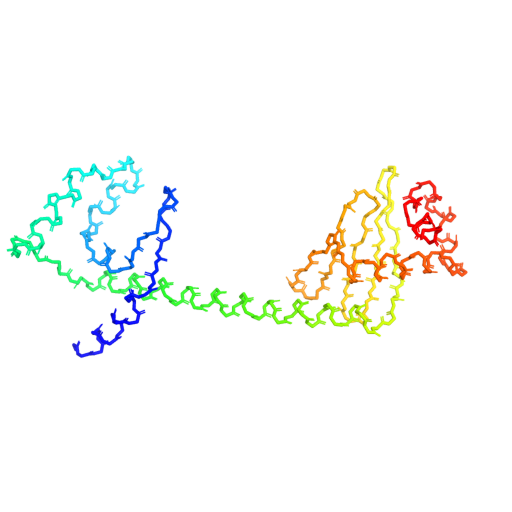 GLY A 1 146 ? -6.025 -5.340 -0.778 1.00 92.12 146 GLY A O 1
ATOM 1190 N N . ASP A 1 147 ? -6.915 -6.020 1.176 1.00 91.56 147 ASP A N 1
ATOM 1191 C CA . ASP A 1 147 ? -7.627 -4.770 1.490 1.00 91.56 147 ASP A CA 1
ATOM 1192 C C . ASP A 1 147 ? -6.768 -3.730 2.233 1.00 91.56 147 ASP A C 1
ATOM 1194 O O . ASP A 1 147 ? -7.209 -2.605 2.490 1.00 91.56 147 ASP A O 1
ATOM 1198 N N . VAL A 1 148 ? -5.528 -4.071 2.599 1.00 94.44 148 VAL A N 1
ATOM 1199 C CA . VAL A 1 148 ? -4.645 -3.180 3.358 1.00 94.44 148 VAL A CA 1
ATOM 1200 C C . VAL A 1 148 ? -3.797 -2.341 2.411 1.00 94.44 148 VAL A C 1
ATOM 1202 O O . VAL A 1 148 ? -3.054 -2.852 1.575 1.00 94.44 148 VAL A O 1
ATOM 1205 N N . ILE A 1 149 ? -3.864 -1.022 2.597 1.00 94.94 149 ILE A N 1
ATOM 1206 C CA . ILE A 1 149 ? -3.087 -0.038 1.838 1.00 94.94 149 ILE A CA 1
ATOM 1207 C C . ILE A 1 149 ? -2.104 0.688 2.770 1.00 94.94 149 ILE A C 1
ATOM 1209 O O . ILE A 1 149 ? -2.437 1.043 3.912 1.00 94.94 149 ILE A O 1
ATOM 1213 N N . SER A 1 150 ? -0.886 0.929 2.277 1.00 93.75 150 SER A N 1
ATOM 1214 C CA . SER A 1 150 ? 0.128 1.783 2.903 1.00 93.75 150 SER A CA 1
ATOM 1215 C C . SER A 1 150 ? 0.674 2.785 1.893 1.00 93.75 150 SER A C 1
ATOM 1217 O O . SER A 1 150 ? 1.168 2.396 0.842 1.00 93.75 150 SER A O 1
ATOM 1219 N N . TYR A 1 151 ? 0.682 4.061 2.266 1.00 94.69 151 TYR A N 1
ATOM 1220 C CA . TYR A 1 151 ? 1.316 5.126 1.493 1.00 94.69 151 TYR A CA 1
ATOM 1221 C C . TYR A 1 151 ? 2.698 5.447 2.064 1.00 94.69 151 TYR A C 1
ATOM 1223 O O . TYR A 1 151 ? 2.878 5.487 3.285 1.00 94.69 151 TYR A O 1
ATOM 1231 N N . LEU A 1 152 ? 3.675 5.658 1.188 1.00 91.75 152 LEU A N 1
ATOM 1232 C CA . LEU A 1 152 ? 5.048 6.022 1.525 1.00 91.75 152 LEU A CA 1
ATOM 1233 C C . LEU A 1 152 ? 5.409 7.296 0.767 1.00 91.75 152 LEU A C 1
ATOM 1235 O O . LEU A 1 152 ? 5.412 7.281 -0.455 1.00 91.75 152 LEU A O 1
ATOM 1239 N N . SER A 1 153 ? 5.728 8.381 1.466 1.00 89.06 153 SER A N 1
ATOM 1240 C CA . SER A 1 153 ? 6.116 9.654 0.835 1.00 89.06 153 SER A CA 1
ATOM 1241 C C . SER A 1 153 ? 7.609 9.969 0.937 1.00 89.06 153 SER A C 1
ATOM 1243 O O . SER A 1 153 ? 8.094 10.858 0.250 1.00 89.06 153 SER A O 1
ATOM 1245 N N . LYS A 1 154 ? 8.340 9.276 1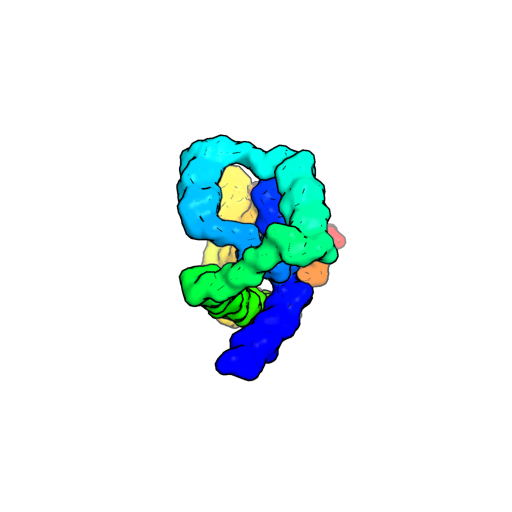.820 1.00 89.31 154 LYS A N 1
ATOM 1246 C CA . LYS A 1 154 ? 9.779 9.465 2.051 1.00 89.31 154 LYS A CA 1
ATOM 1247 C C . LYS A 1 154 ? 10.389 8.315 2.857 1.00 89.31 154 LYS A C 1
ATOM 1249 O O . LYS A 1 154 ? 9.672 7.485 3.421 1.00 89.31 154 LYS A O 1
ATOM 1254 N N . GLY A 1 155 ? 11.718 8.316 2.963 1.00 92.75 155 GLY A N 1
ATOM 1255 C CA . GLY A 1 155 ? 12.498 7.410 3.809 1.00 92.75 155 GLY A CA 1
ATOM 1256 C C . GLY A 1 155 ? 13.028 6.180 3.071 1.00 92.75 155 GLY A C 1
ATOM 1257 O O . GLY A 1 155 ? 12.853 6.033 1.866 1.00 92.75 155 GLY A O 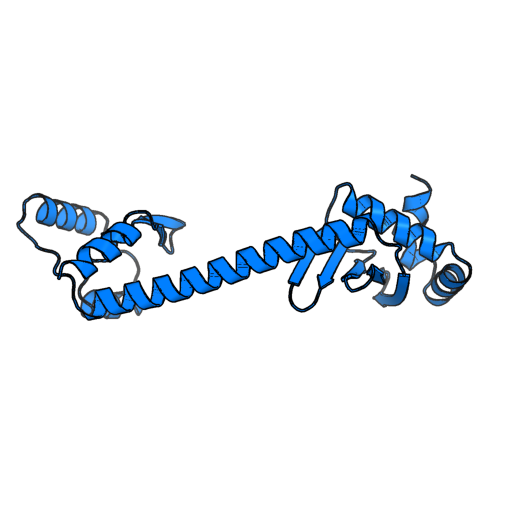1
ATOM 1258 N N . ARG A 1 156 ? 13.672 5.270 3.814 1.00 93.94 156 ARG A N 1
ATOM 1259 C CA . ARG A 1 156 ? 14.431 4.137 3.248 1.00 93.94 156 ARG A CA 1
ATOM 1260 C C . ARG A 1 156 ? 13.634 3.280 2.262 1.00 93.94 156 ARG A C 1
ATOM 1262 O O . ARG A 1 156 ? 14.150 2.932 1.210 1.00 93.94 156 ARG A O 1
ATOM 1269 N N . ILE A 1 157 ? 12.387 2.947 2.597 1.00 94.12 157 ILE A N 1
ATOM 1270 C CA . ILE A 1 157 ? 11.540 2.099 1.742 1.00 94.12 157 ILE A CA 1
ATOM 1271 C C . ILE A 1 157 ? 11.158 2.846 0.470 1.00 94.12 157 ILE A C 1
ATOM 1273 O O . ILE A 1 157 ? 11.255 2.284 -0.610 1.00 94.12 157 ILE A O 1
ATOM 1277 N N . TYR A 1 158 ? 10.777 4.120 0.593 1.00 94.12 158 TYR A N 1
ATOM 1278 C CA . TYR A 1 158 ? 10.475 4.958 -0.564 1.00 94.12 158 TYR A CA 1
ATOM 1279 C C . TYR A 1 158 ? 11.675 5.017 -1.517 1.00 94.12 158 TYR A C 1
ATOM 1281 O O . TYR A 1 158 ? 11.525 4.719 -2.696 1.00 94.12 158 TYR A O 1
ATOM 1289 N N . ASN A 1 159 ? 12.870 5.300 -0.988 1.00 93.88 159 ASN A N 1
ATOM 1290 C CA . ASN A 1 159 ? 14.090 5.373 -1.790 1.00 93.88 159 ASN A CA 1
ATOM 1291 C C . ASN A 1 159 ? 14.394 4.039 -2.476 1.00 93.88 159 ASN A C 1
ATOM 1293 O O . ASN A 1 159 ? 14.676 4.032 -3.669 1.00 93.88 159 ASN A O 1
ATOM 1297 N N . LYS A 1 160 ? 14.272 2.915 -1.752 1.00 95.19 160 LYS A N 1
ATOM 1298 C CA . LYS A 1 160 ? 14.467 1.585 -2.339 1.00 95.19 160 LYS A CA 1
ATOM 1299 C C . LYS A 1 160 ? 13.507 1.344 -3.501 1.00 95.19 160 LYS A C 1
ATOM 1301 O O . LYS A 1 160 ? 13.959 0.960 -4.569 1.00 95.19 160 LYS A O 1
ATOM 1306 N N . VAL A 1 161 ? 12.210 1.591 -3.314 1.00 95.94 161 VAL A N 1
ATOM 1307 C CA . VAL A 1 161 ? 11.219 1.352 -4.372 1.00 95.94 161 VAL A CA 1
ATOM 1308 C C . VAL A 1 161 ? 11.482 2.245 -5.585 1.00 95.94 161 VAL A C 1
ATOM 1310 O O . VAL A 1 161 ? 11.419 1.767 -6.711 1.00 95.94 161 VAL A O 1
ATOM 1313 N N . MET A 1 162 ? 11.830 3.518 -5.381 1.00 95.00 162 MET A N 1
ATOM 1314 C CA . MET A 1 162 ? 12.202 4.408 -6.485 1.00 95.00 162 MET A CA 1
ATOM 1315 C C . MET A 1 162 ? 13.434 3.899 -7.246 1.00 95.00 162 MET A C 1
ATOM 1317 O O . MET A 1 162 ? 13.426 3.889 -8.476 1.00 95.00 162 MET A O 1
ATOM 1321 N N . SER A 1 163 ? 14.466 3.433 -6.537 1.00 95.06 163 SER A N 1
ATOM 1322 C CA . SER A 1 163 ? 15.665 2.850 -7.150 1.00 95.06 163 SER A CA 1
ATOM 1323 C C . SER A 1 163 ? 15.366 1.544 -7.887 1.00 95.06 163 SER A C 1
ATOM 1325 O O . SER A 1 163 ? 15.855 1.348 -8.996 1.00 95.06 163 SER A O 1
ATOM 1327 N N . ASP A 1 164 ? 14.535 0.672 -7.317 1.00 96.38 164 ASP A N 1
ATOM 1328 C CA . ASP A 1 164 ? 14.111 -0.575 -7.956 1.00 96.38 164 ASP A CA 1
ATOM 1329 C C . ASP A 1 164 ? 13.329 -0.304 -9.246 1.00 96.38 164 ASP A C 1
ATOM 1331 O O . ASP A 1 164 ? 13.597 -0.924 -10.272 1.00 96.38 164 ASP A O 1
ATOM 1335 N N . VAL A 1 165 ? 12.408 0.664 -9.219 1.00 95.56 165 VAL A N 1
ATOM 1336 C CA . VAL A 1 165 ? 11.661 1.110 -10.402 1.00 95.56 165 VAL A CA 1
ATOM 1337 C C . VAL A 1 165 ? 12.608 1.672 -11.462 1.00 95.56 165 VAL A C 1
ATOM 1339 O O . VAL A 1 165 ? 12.514 1.285 -12.625 1.00 95.56 165 VAL A O 1
ATOM 1342 N N . ALA A 1 166 ? 13.545 2.543 -11.079 1.00 94.75 166 ALA A N 1
ATOM 1343 C CA . ALA A 1 166 ? 14.529 3.096 -12.006 1.00 94.75 166 ALA A CA 1
ATOM 1344 C C . ALA A 1 166 ? 15.386 1.990 -12.648 1.00 94.75 166 ALA A C 1
ATOM 1346 O O . ALA A 1 166 ? 15.581 1.978 -13.861 1.00 94.75 166 ALA A O 1
ATOM 1347 N N . ASN A 1 167 ? 15.838 1.013 -11.858 1.00 95.25 167 ASN A N 1
ATOM 1348 C CA . ASN A 1 167 ? 16.592 -0.135 -12.358 1.00 95.25 167 ASN A CA 1
ATOM 1349 C C . ASN A 1 167 ? 15.747 -1.014 -13.291 1.00 95.25 167 ASN A C 1
ATOM 1351 O O . ASN A 1 167 ? 16.233 -1.425 -14.345 1.00 95.25 167 ASN A O 1
ATOM 1355 N N . ALA A 1 168 ? 14.478 -1.254 -12.951 1.00 95.81 168 ALA A N 1
ATOM 1356 C CA . ALA A 1 168 ? 13.561 -2.017 -13.789 1.00 95.81 168 ALA A CA 1
ATOM 1357 C C . ALA A 1 168 ? 13.351 -1.347 -15.152 1.00 95.81 168 ALA A C 1
ATOM 1359 O O . ALA A 1 168 ? 13.422 -2.031 -16.168 1.00 95.81 168 ALA A O 1
ATOM 1360 N N . LEU A 1 169 ? 13.192 -0.019 -15.202 1.00 94.38 169 LEU A N 1
ATOM 1361 C CA . LEU A 1 169 ? 13.085 0.738 -16.458 1.00 94.38 169 LEU A CA 1
ATOM 1362 C C . LEU A 1 169 ? 14.353 0.676 -17.324 1.00 94.38 169 LEU A C 1
ATOM 1364 O O . LEU A 1 169 ? 14.269 0.816 -18.540 1.00 94.38 169 LEU A O 1
ATOM 1368 N N . MET A 1 170 ? 15.519 0.450 -16.717 1.00 91.88 170 MET A N 1
ATOM 1369 C CA . MET A 1 170 ? 16.799 0.350 -17.426 1.00 91.88 170 MET A CA 1
ATOM 1370 C C . MET A 1 170 ? 17.133 -1.069 -17.900 1.00 91.88 170 MET A C 1
ATOM 1372 O O . MET A 1 170 ? 18.071 -1.245 -18.685 1.00 91.88 170 MET A O 1
ATOM 1376 N N . SER A 1 171 ? 16.379 -2.074 -17.454 1.00 92.69 171 SER A N 1
ATOM 1377 C CA . SER A 1 171 ? 16.478 -3.437 -17.978 1.00 92.69 171 SER A CA 1
ATOM 1378 C C . SER A 1 171 ? 16.095 -3.490 -19.469 1.00 92.69 171 SER A C 1
ATOM 1380 O O . SER A 1 171 ? 15.425 -2.575 -19.957 1.00 92.69 171 SER A O 1
ATOM 1382 N N . PRO A 1 172 ? 16.486 -4.535 -20.224 1.00 92.38 172 PRO A N 1
ATOM 1383 C CA . PRO A 1 172 ? 16.082 -4.677 -21.625 1.00 92.38 172 PRO A CA 1
ATOM 1384 C C . PRO A 1 172 ? 14.560 -4.575 -21.827 1.00 92.38 172 PRO A C 1
ATOM 1386 O O . PRO A 1 172 ? 14.102 -3.827 -22.688 1.00 92.38 172 PRO A O 1
ATOM 1389 N N . GLU A 1 173 ? 13.778 -5.244 -20.978 1.00 89.69 173 GLU A N 1
ATOM 1390 C CA . GLU A 1 173 ? 12.309 -5.201 -21.000 1.00 89.69 173 GLU A CA 1
ATOM 1391 C C . GLU A 1 173 ? 11.767 -3.822 -20.599 1.00 89.69 173 GLU A C 1
ATOM 1393 O O . GLU A 1 173 ? 10.851 -3.289 -21.229 1.00 89.69 173 GLU A O 1
ATOM 1398 N N . GLY A 1 174 ? 12.370 -3.195 -19.588 1.00 90.75 174 GLY A N 1
ATOM 1399 C CA . GLY A 1 174 ? 12.017 -1.846 -19.156 1.00 90.75 174 GLY A CA 1
ATOM 1400 C C . GLY A 1 174 ? 12.251 -0.790 -20.231 1.00 90.75 174 GLY A C 1
ATOM 1401 O O . GLY A 1 174 ? 11.415 0.090 -20.423 1.00 90.75 174 GLY A O 1
ATOM 1402 N N . LYS A 1 175 ? 13.337 -0.903 -21.000 1.00 91.44 175 LYS A N 1
ATOM 1403 C CA . LYS A 1 175 ? 13.634 0.021 -22.103 1.00 91.44 175 LYS A CA 1
ATOM 1404 C C . LYS A 1 175 ? 12.563 -0.029 -23.191 1.00 91.44 175 LYS A C 1
ATOM 1406 O O . LYS A 1 175 ? 12.197 1.020 -23.720 1.00 91.44 175 LYS A O 1
ATOM 1411 N N . LEU A 1 176 ? 12.005 -1.207 -23.481 1.00 93.19 176 LEU A N 1
ATOM 1412 C CA . LEU A 1 176 ? 10.871 -1.336 -24.406 1.00 93.19 176 LEU A CA 1
ATOM 1413 C C . LEU A 1 176 ? 9.638 -0.594 -23.880 1.00 93.19 176 LEU A C 1
ATOM 1415 O O . LEU A 1 176 ? 8.962 0.105 -24.638 1.00 93.19 176 LEU A O 1
ATOM 1419 N N . TRP A 1 177 ? 9.377 -0.680 -22.575 1.00 92.56 177 TRP A N 1
ATOM 1420 C CA . TRP A 1 177 ? 8.322 0.102 -21.935 1.00 92.56 177 TRP A CA 1
ATOM 1421 C C . TRP A 1 177 ? 8.568 1.610 -22.021 1.00 92.56 177 TRP A C 1
ATOM 1423 O O . TRP A 1 177 ? 7.636 2.357 -22.324 1.00 92.56 177 TRP A O 1
ATOM 1433 N N . VAL A 1 178 ? 9.806 2.064 -21.806 1.00 91.56 178 VAL A N 1
ATOM 1434 C CA . VAL A 1 178 ? 10.179 3.482 -21.931 1.00 91.56 178 VAL A CA 1
ATOM 1435 C C . VAL A 1 178 ? 9.927 3.996 -23.349 1.00 91.56 178 VAL A C 1
ATOM 1437 O O . VAL A 1 178 ? 9.351 5.071 -23.504 1.00 91.56 178 VAL A O 1
ATOM 1440 N N . ILE A 1 179 ? 10.286 3.222 -24.378 1.00 90.94 179 ILE A N 1
ATOM 1441 C CA . ILE A 1 179 ? 10.019 3.574 -25.782 1.00 90.94 179 ILE A CA 1
ATOM 1442 C C . ILE A 1 179 ? 8.509 3.641 -26.041 1.00 90.94 179 ILE A C 1
ATOM 1444 O O . ILE A 1 179 ? 8.024 4.612 -26.616 1.00 90.94 179 ILE A O 1
ATOM 1448 N N . LYS A 1 180 ? 7.754 2.639 -25.577 1.00 90.75 180 LYS A N 1
ATOM 1449 C CA . LYS A 1 180 ? 6.303 2.543 -25.790 1.00 90.75 180 LYS A CA 1
ATOM 1450 C C . LYS A 1 180 ? 5.522 3.686 -25.136 1.00 90.75 180 LYS A C 1
ATOM 1452 O O . LYS A 1 180 ? 4.532 4.150 -25.692 1.00 90.75 180 LYS A O 1
ATOM 1457 N N . VAL A 1 181 ? 5.924 4.100 -23.935 1.00 89.94 181 VAL A N 1
ATOM 1458 C CA . VAL A 1 181 ? 5.210 5.112 -23.136 1.00 89.94 181 VAL A CA 1
ATOM 1459 C C . VAL A 1 181 ? 5.732 6.529 -23.400 1.00 89.94 181 VAL A C 1
ATOM 1461 O O . VAL A 1 181 ? 4.979 7.494 -23.266 1.00 89.94 181 VAL A O 1
ATOM 1464 N N . GLY A 1 182 ? 6.996 6.654 -23.800 1.00 89.38 182 GLY A N 1
ATOM 1465 C CA . GLY A 1 182 ? 7.709 7.916 -23.958 1.00 89.38 182 GLY A CA 1
ATOM 1466 C C . GLY A 1 182 ? 8.525 8.268 -22.713 1.00 89.38 182 GLY A C 1
ATOM 1467 O O . GLY A 1 182 ? 8.004 8.331 -21.597 1.00 89.38 182 GLY A O 1
ATOM 1468 N N . ALA A 1 183 ? 9.818 8.541 -22.912 1.00 88.25 183 ALA A N 1
ATOM 1469 C CA . ALA A 1 183 ? 10.760 8.849 -21.834 1.00 88.25 183 ALA A CA 1
ATOM 1470 C C . ALA A 1 183 ? 10.382 10.111 -21.042 1.00 88.25 183 ALA A C 1
ATOM 1472 O O . ALA A 1 183 ? 10.563 10.150 -19.828 1.00 88.25 183 ALA A O 1
ATOM 1473 N N . ASN A 1 184 ? 9.785 11.109 -21.700 1.00 89.12 184 ASN A N 1
ATOM 1474 C CA . ASN A 1 184 ? 9.309 12.338 -21.057 1.00 89.12 184 ASN A CA 1
ATOM 1475 C C . ASN A 1 184 ? 8.272 12.070 -19.952 1.00 89.12 184 ASN A C 1
ATOM 1477 O O . ASN A 1 184 ? 8.297 12.720 -18.913 1.00 89.12 184 ASN A O 1
ATOM 1481 N N . ARG A 1 185 ? 7.401 11.067 -20.119 1.00 89.44 185 ARG A N 1
ATOM 1482 C CA . ARG A 1 185 ? 6.388 10.700 -19.111 1.00 89.44 185 ARG A CA 1
ATOM 1483 C C . ARG A 1 185 ? 6.974 9.958 -17.908 1.00 89.44 185 ARG A C 1
ATOM 1485 O O . ARG A 1 185 ? 6.302 9.804 -16.889 1.00 89.44 185 ARG A O 1
ATOM 1492 N N . LEU A 1 186 ? 8.209 9.473 -18.035 1.00 89.69 186 LEU A N 1
ATOM 1493 C CA . LEU A 1 186 ? 8.930 8.674 -17.041 1.00 89.69 186 LEU A CA 1
ATOM 1494 C C . LEU A 1 186 ? 10.176 9.387 -16.501 1.00 89.69 186 LEU A C 1
ATOM 1496 O O . LEU A 1 186 ? 10.903 8.814 -15.691 1.00 89.69 186 LEU A O 1
ATOM 1500 N N . GLU A 1 187 ? 10.405 10.638 -16.905 1.00 88.44 187 GLU A N 1
ATOM 1501 C CA . GLU A 1 187 ? 11.635 11.395 -16.659 1.00 88.44 187 GLU A CA 1
ATOM 1502 C C . GLU A 1 187 ? 12.035 11.410 -15.179 1.00 88.44 187 GLU A C 1
ATOM 1504 O O . GLU A 1 187 ? 13.197 11.197 -14.846 1.00 88.44 187 GLU A O 1
ATOM 1509 N N . ARG A 1 188 ? 11.060 11.563 -14.275 1.00 87.56 188 ARG A N 1
ATOM 1510 C CA . ARG A 1 188 ? 11.288 11.525 -12.823 1.00 87.56 188 ARG A CA 1
ATOM 1511 C C . ARG A 1 188 ? 11.990 10.247 -12.356 1.00 87.56 188 ARG A C 1
ATOM 1513 O O . ARG A 1 188 ? 12.828 10.310 -11.464 1.00 87.56 188 ARG A O 1
ATOM 1520 N N . PHE A 1 189 ? 11.619 9.095 -12.908 1.00 89.81 189 PHE A N 1
ATOM 1521 C CA . PHE A 1 189 ? 12.198 7.807 -12.523 1.00 89.81 189 PHE A CA 1
ATOM 1522 C C . PHE A 1 189 ? 13.564 7.596 -13.166 1.00 89.81 189 PHE A C 1
ATOM 1524 O O . PHE A 1 189 ? 14.460 7.054 -12.528 1.00 89.81 189 PHE A O 1
ATOM 1531 N N . LEU A 1 190 ? 13.729 8.062 -14.404 1.00 87.88 190 LEU A N 1
ATOM 1532 C CA . LEU A 1 190 ? 14.995 7.974 -15.126 1.00 87.88 190 LEU A CA 1
ATOM 1533 C C . LEU A 1 190 ? 16.074 8.838 -14.450 1.00 87.88 190 LEU A C 1
ATOM 1535 O O . LEU A 1 190 ? 17.164 8.339 -14.182 1.00 87.88 190 LEU A O 1
ATOM 1539 N N . LYS A 1 191 ? 15.734 10.075 -14.058 1.00 88.12 191 LYS A N 1
ATOM 1540 C CA . LYS A 1 191 ? 16.635 10.989 -13.330 1.00 88.12 191 LYS A CA 1
ATOM 1541 C C . LYS A 1 191 ? 16.976 10.528 -11.915 1.00 88.12 191 LYS A C 1
ATOM 1543 O O . LYS A 1 191 ? 18.048 10.844 -11.417 1.00 88.12 191 LYS A O 1
ATOM 1548 N N . TRP A 1 192 ? 16.094 9.768 -11.258 1.00 86.69 192 TRP A N 1
ATOM 1549 C CA . TRP A 1 192 ? 16.317 9.296 -9.883 1.00 86.69 192 TRP A CA 1
ATOM 1550 C C . TRP A 1 192 ? 17.609 8.483 -9.727 1.00 86.69 192 TRP A C 1
ATOM 1552 O O . TRP A 1 192 ? 18.194 8.468 -8.654 1.00 86.69 192 TRP A O 1
ATOM 1562 N N . ARG A 1 193 ? 18.061 7.800 -10.782 1.00 66.88 193 ARG A N 1
ATOM 1563 C CA . ARG A 1 193 ? 19.297 7.006 -10.760 1.00 66.88 193 ARG A CA 1
ATOM 1564 C C . ARG A 1 193 ? 20.567 7.849 -10.901 1.00 66.88 193 ARG A C 1
ATOM 1566 O O . ARG A 1 193 ? 21.638 7.383 -10.538 1.00 66.88 193 ARG A O 1
ATOM 1573 N N . GLU A 1 194 ? 20.451 9.043 -11.473 1.00 61.22 194 GLU A N 1
ATOM 1574 C CA . GLU A 1 194 ? 21.571 9.974 -11.663 1.00 61.22 194 GLU A CA 1
ATOM 1575 C C . GLU A 1 194 ? 21.895 10.756 -10.376 1.00 61.22 194 GLU A C 1
ATOM 1577 O O . GLU A 1 194 ? 22.880 11.489 -10.340 1.00 61.22 194 GLU A O 1
ATOM 1582 N N . SER A 1 195 ? 21.057 10.607 -9.340 1.00 54.66 195 SER A N 1
ATOM 1583 C CA . SER A 1 195 ? 21.146 11.253 -8.021 1.00 54.66 195 SER A CA 1
ATOM 1584 C C . SER A 1 195 ? 21.705 10.305 -6.963 1.00 54.66 195 SER A C 1
ATOM 1586 O O . SER A 1 195 ? 22.455 10.790 -6.090 1.00 54.66 195 SER A O 1
#

pLDDT: mean 71.61, std 23.78, range [32.72, 97.62]

Sequence (195 aa):
MKDIFEEAKKLKNVYLQLEDGRWAPTLALKCMETEFVKKKISKYFGIPRSMIFALSYLLKQGYAEIKVTQEGYEFAKAYLESYNQRSKRMSSAAKERRRMRRVALEKPFSLDKIVPCGSSATIFGFYEDVTVEVSSFGHYIKLKSGDVISYLSKGRIYNKVMSDVANALMSPEGKLWVIKVGANRLERFLKWRES

Secondary structure (DSSP, 8-state):
-HHHHHHHHHGGG-EEEPTTS-EEEGGGGS---HHHHHHHHHS-----HHHHHHHHHHHHTTSS-----HHHHHHHHHHHHHHHHHHHHHHHHHHHHHHHHHHHHHSPPEEEEEEEETTEEEEEEEETTEEEEEESS-SSEEEEETTEEEEE-SSHHHHHHHHHHHHHHHSHHHHHHHHHH-GGGGHHHHHHTT-

Radius of gyration: 27.41 Å; chains: 1; bounding box: 58×38×72 Å

Foldseek 3Di:
DVVLVVVVVVQQPDWDQDPVRDTHRVVVQLADDPVVVVVDVVDDDDDDVVNVVVVVVCVVVVVDDRDRDPVSSVVVVVVVVVVVVVVVVVVVLVVVVVVQLVLLVPAAKDWDAWADDPQAIWTWIDRVQWIWIDIPPDLWIWIDHPPRIDIDNDDDSRLSVLQSLLVCCVPPVNVVRCVVRPVSNVVSSVCSVVD